Protein AF-A0A959TW33-F1 (afdb_monomer)

Nearest PDB structures (foldseek):
  2vl4-assembly1_A  TM=9.318E-01  e=2.220E-15  Bacteroides thetaiotaomicron VPI-5482
  6byg-assembly1_B  TM=9.261E-01  e=1.799E-14  Xanthomonas citri pv. citri str. 306
  6bye-assembly1_B  TM=9.257E-01  e=2.035E-14  Xanthomonas citri pv. citri str. 306
  6byg-assembly1_A  TM=9.270E-01  e=2.164E-14  Xanthomonas citri pv. citri str. 306
  5n6u-assembly2_D  TM=8.920E-01  e=4.996E-13  Dictyoglomus thermophilum H-6-12

Radius of gyration: 19.13 Å; Cα contacts (8 Å, |Δi|>4): 316; chains: 1; bounding box: 51×33×52 Å

Solvent-accessible surface area (backbone atoms only — not comparable to full-atom values): 10773 Å² total; per-residue (Å²): 108,70,71,58,54,48,51,46,41,49,45,43,68,44,49,50,50,50,53,42,62,74,75,42,92,68,90,80,75,71,60,86,52,67,28,40,76,90,46,76,71,32,34,73,42,55,32,22,49,50,43,49,42,61,80,62,66,40,59,71,78,49,49,61,72,74,65,30,31,21,30,64,26,33,50,50,52,26,46,54,58,68,72,63,48,57,75,80,43,60,76,93,48,72,45,67,85,26,68,66,54,54,70,42,43,74,57,94,71,56,62,57,63,46,54,48,49,29,34,76,75,66,74,47,80,67,88,42,38,69,50,41,30,54,43,23,26,51,48,28,18,50,46,47,28,52,32,45,45,34,36,60,71,36,57,88,59,18,79,45,76,37,71,37,35,59,61,45,95,53,88,47,48,39,36,42,23,20,40,52,89,66,51,73,40,64,28,42,58,32,44,60,58,52,74,109

Secondary structure (DSSP, 8-state):
-HHHHHHHIIIIIIIHHHHHHHH------S-S-SB-TTSTTGGGSSEEE--TTTTS---GGGGGTS--SEEEE----BPPPHHHHHHHS-GGG-STT-HHHHHH--STTTTHHHHHHHHHHH-----SHHHHHHHHHHHHHHHHHHHHHHHHHTTTT---B--S-S--SSSS-BS-SB-TTSPBPHHHHHHHHHT-

pLDDT: mean 95.37, std 5.12, range [70.44, 98.81]

Sequence (196 aa):
EERMEQAYADCFLRDLPGIVAAGSDVPYVHTSPLSNWGNADGLCHGSMHDWAVWHGDAPIATFGQAVGRFVSEYGFQSYPDSALLARYLNAEELYLGSPTLKARQRSYKGDAPIGRAIRDLLGMEPRSLGEFIRASQQVQAQAYAQAILAHLGADPRCMGTLVWQLNDCWPGPSWSMVDYEGHWKPAMRAVREAYR

Structure (mmCIF, N/CA/C/O backbone):
data_AF-A0A959TW33-F1
#
_entry.id   AF-A0A959TW33-F1
#
loop_
_atom_site.group_PDB
_atom_site.id
_atom_site.type_symbol
_atom_site.label_atom_id
_atom_site.label_alt_id
_atom_site.label_comp_id
_atom_site.label_asym_id
_atom_site.label_entity_id
_atom_site.label_seq_id
_atom_site.pdbx_PDB_ins_code
_atom_site.Cartn_x
_atom_site.Cartn_y
_atom_site.Cartn_z
_atom_site.occupancy
_atom_site.B_iso_or_equiv
_atom_site.auth_seq_id
_atom_site.auth_comp_id
_atom_site.auth_asym_id
_atom_site.auth_atom_id
_atom_site.pdbx_PDB_model_num
ATOM 1 N N . GLU A 1 1 ? 29.996 11.643 -0.561 1.00 70.44 1 GLU A N 1
ATOM 2 C CA . GLU A 1 1 ? 28.990 11.482 -1.627 1.00 70.44 1 GLU A CA 1
ATOM 3 C C . GLU A 1 1 ? 29.510 10.537 -2.702 1.00 70.44 1 GLU A C 1
ATOM 5 O O . GLU A 1 1 ? 29.009 9.424 -2.769 1.00 70.44 1 GLU A O 1
ATOM 10 N N . GLU A 1 2 ? 30.638 10.862 -3.344 1.00 85.62 2 GLU A N 1
ATOM 11 C CA . GLU A 1 2 ? 31.314 10.022 -4.359 1.00 85.62 2 GLU A CA 1
ATOM 12 C C . GLU A 1 2 ? 31.498 8.544 -3.966 1.00 85.62 2 GLU A C 1
ATOM 14 O O . GLU A 1 2 ? 31.230 7.644 -4.755 1.00 85.62 2 GLU A O 1
ATOM 19 N N . ARG A 1 3 ? 31.888 8.248 -2.716 1.00 94.31 3 ARG A N 1
ATOM 20 C CA . ARG A 1 3 ? 32.021 6.854 -2.246 1.00 94.31 3 ARG A CA 1
ATOM 21 C C . ARG A 1 3 ? 30.691 6.080 -2.256 1.00 94.31 3 ARG A C 1
ATOM 23 O O . ARG A 1 3 ? 30.707 4.875 -2.484 1.00 94.31 3 ARG A O 1
ATOM 30 N N . MET A 1 4 ? 29.562 6.731 -1.961 1.00 94.31 4 MET A N 1
ATOM 31 C CA . MET A 1 4 ? 28.246 6.072 -1.963 1.00 94.31 4 MET A CA 1
ATOM 32 C C . MET A 1 4 ? 27.755 5.842 -3.389 1.00 94.31 4 MET A C 1
ATOM 34 O O . MET A 1 4 ? 27.245 4.768 -3.683 1.00 94.31 4 MET A O 1
ATOM 38 N N . GLU A 1 5 ? 27.952 6.822 -4.270 1.00 95.31 5 GLU A N 1
ATOM 39 C CA . GLU A 1 5 ? 27.621 6.705 -5.693 1.00 95.31 5 GLU A CA 1
ATOM 40 C C . GLU A 1 5 ? 28.442 5.601 -6.360 1.00 95.31 5 GLU A C 1
ATOM 42 O O . GLU A 1 5 ? 27.887 4.759 -7.061 1.00 95.31 5 GLU A O 1
ATOM 47 N N . GLN A 1 6 ? 29.744 5.531 -6.061 1.00 97.31 6 GLN A N 1
ATOM 48 C CA . GLN A 1 6 ? 30.598 4.459 -6.560 1.00 97.31 6 GLN A CA 1
ATOM 49 C C . GLN A 1 6 ? 30.152 3.093 -6.031 1.00 97.31 6 GLN A C 1
ATOM 51 O O . GLN A 1 6 ? 30.046 2.149 -6.805 1.00 97.31 6 GLN A O 1
ATOM 56 N N . ALA A 1 7 ? 29.828 2.982 -4.738 1.00 97.31 7 ALA A N 1
ATOM 57 C CA . ALA A 1 7 ? 29.323 1.731 -4.172 1.00 97.31 7 ALA A CA 1
ATOM 58 C C . ALA A 1 7 ? 27.981 1.308 -4.799 1.00 97.31 7 ALA A C 1
ATOM 60 O O . ALA A 1 7 ? 27.749 0.119 -5.021 1.00 97.31 7 ALA A O 1
ATOM 61 N N . TYR A 1 8 ? 27.109 2.271 -5.112 1.00 97.50 8 TYR A N 1
ATOM 62 C CA . TYR A 1 8 ? 25.868 2.015 -5.835 1.00 97.50 8 TYR A CA 1
ATOM 63 C C . TYR A 1 8 ? 26.149 1.497 -7.249 1.00 97.50 8 TYR A C 1
ATOM 65 O O . TYR A 1 8 ? 25.578 0.486 -7.655 1.00 97.50 8 TYR A O 1
ATOM 73 N N . ALA A 1 9 ? 27.050 2.152 -7.983 1.00 97.44 9 ALA A N 1
ATOM 74 C CA . ALA A 1 9 ? 27.425 1.748 -9.332 1.00 97.44 9 ALA A CA 1
ATOM 75 C C . ALA A 1 9 ? 28.068 0.353 -9.353 1.00 97.44 9 ALA A C 1
ATOM 77 O O . ALA A 1 9 ? 27.663 -0.499 -10.142 1.00 97.44 9 ALA A O 1
ATOM 78 N N . ASP A 1 10 ? 29.011 0.098 -8.445 1.00 98.00 10 ASP A N 1
ATOM 79 C CA . ASP A 1 10 ? 29.674 -1.196 -8.300 1.00 98.00 10 ASP A CA 1
ATOM 80 C C . ASP A 1 10 ? 28.650 -2.312 -8.063 1.00 98.00 10 ASP A C 1
ATOM 82 O O . ASP A 1 10 ? 28.638 -3.304 -8.786 1.00 98.00 10 ASP A O 1
ATOM 86 N N . CYS A 1 11 ? 27.731 -2.125 -7.113 1.00 97.88 11 CYS A N 1
ATOM 87 C CA . CYS A 1 11 ? 26.754 -3.149 -6.756 1.00 97.88 11 CYS A CA 1
ATOM 88 C C . CYS A 1 11 ? 25.639 -3.294 -7.805 1.00 97.88 11 CYS A C 1
ATOM 90 O O . CYS A 1 11 ? 25.453 -4.361 -8.390 1.00 97.88 11 CYS A O 1
ATOM 92 N N . PHE A 1 12 ? 24.884 -2.221 -8.053 1.00 98.12 12 PHE A N 1
ATOM 93 C CA . PHE A 1 12 ? 23.615 -2.285 -8.779 1.00 98.12 12 PHE A CA 1
ATOM 94 C C . PHE A 1 12 ? 23.758 -2.085 -10.288 1.00 98.12 12 PHE A C 1
ATOM 96 O O . PHE A 1 12 ? 22.860 -2.500 -11.019 1.00 98.12 12 PHE A O 1
ATOM 103 N N . LEU A 1 13 ? 24.849 -1.476 -10.768 1.00 97.31 13 LEU A N 1
ATOM 104 C CA . LEU A 1 13 ? 25.074 -1.234 -12.201 1.00 97.31 13 LEU A CA 1
ATOM 105 C C . LEU A 1 13 ? 26.134 -2.157 -12.818 1.00 97.31 13 LEU A C 1
ATOM 107 O O . LEU A 1 13 ? 26.129 -2.322 -14.036 1.00 97.31 13 LEU A O 1
ATOM 111 N N . ARG A 1 14 ? 27.008 -2.779 -12.012 1.00 97.75 14 ARG A N 1
ATOM 112 C CA . ARG A 1 14 ? 28.060 -3.690 -12.494 1.00 97.75 14 ARG A CA 1
ATOM 113 C C . ARG A 1 14 ? 27.894 -5.123 -11.991 1.00 97.75 14 ARG A C 1
ATOM 115 O O . ARG A 1 14 ? 27.709 -6.026 -12.804 1.00 97.75 14 ARG A O 1
ATOM 122 N N . ASP A 1 15 ? 27.968 -5.342 -10.681 1.00 98.12 15 ASP A N 1
ATOM 123 C CA . ASP A 1 15 ? 28.136 -6.688 -10.124 1.00 98.12 15 ASP A CA 1
ATOM 124 C C . ASP A 1 15 ? 26.845 -7.517 -10.228 1.00 98.12 15 ASP A C 1
ATOM 126 O O . ASP A 1 15 ? 26.857 -8.610 -10.796 1.00 98.12 15 ASP A O 1
ATOM 130 N N . LEU A 1 16 ? 25.708 -6.986 -9.762 1.00 98.00 16 LEU A N 1
ATOM 131 C CA . LEU A 1 16 ? 24.407 -7.662 -9.860 1.00 98.00 16 LEU A CA 1
ATOM 132 C C . LEU A 1 16 ? 23.963 -7.963 -11.306 1.00 98.00 16 LEU A C 1
ATOM 134 O O . LEU A 1 16 ? 23.617 -9.120 -11.563 1.00 98.00 16 LEU A O 1
ATOM 138 N N . PRO A 1 17 ? 23.990 -7.018 -12.272 1.00 97.94 17 PRO A N 1
ATOM 139 C CA . PRO A 1 17 ? 23.640 -7.348 -13.654 1.00 97.94 17 PRO A CA 1
ATOM 140 C C . PRO A 1 17 ? 24.598 -8.372 -14.273 1.00 97.94 17 PRO A C 1
ATOM 142 O O . PRO A 1 17 ? 24.148 -9.229 -15.032 1.00 97.94 17 PRO A O 1
ATOM 145 N N . GLY A 1 18 ? 25.891 -8.338 -13.922 1.00 97.69 18 GLY A N 1
ATOM 146 C CA . GLY A 1 18 ? 26.865 -9.340 -14.363 1.00 97.69 18 GLY A CA 1
ATOM 147 C C . GLY A 1 18 ? 26.535 -10.748 -13.859 1.00 97.69 18 GLY A C 1
ATOM 148 O O . GLY A 1 18 ? 26.598 -11.706 -14.627 1.00 97.69 18 GLY A O 1
ATOM 149 N N . ILE A 1 19 ? 26.118 -10.873 -12.594 1.00 97.50 19 ILE A N 1
ATOM 150 C CA . ILE A 1 19 ? 25.676 -12.147 -12.006 1.00 97.50 19 ILE A CA 1
ATOM 151 C C . ILE A 1 19 ? 24.414 -12.668 -12.708 1.00 97.50 19 ILE A C 1
ATOM 153 O O . ILE A 1 19 ? 24.358 -13.846 -13.061 1.00 97.50 19 ILE A O 1
ATOM 157 N N . VAL A 1 20 ? 23.413 -11.809 -12.934 1.00 97.94 20 VAL A N 1
ATOM 158 C CA . VAL A 1 20 ? 22.157 -12.205 -13.597 1.00 97.94 20 VAL A CA 1
ATOM 159 C C . VAL A 1 20 ? 22.416 -12.667 -15.029 1.00 97.94 20 VAL A C 1
ATOM 161 O O . VAL A 1 20 ? 21.950 -13.744 -15.396 1.00 97.94 20 VAL A O 1
ATOM 164 N N . ALA A 1 21 ? 23.203 -11.911 -15.801 1.00 96.88 21 ALA A N 1
ATOM 165 C CA . ALA A 1 21 ? 23.528 -12.232 -17.192 1.00 96.88 21 ALA A CA 1
ATOM 166 C C . ALA A 1 21 ? 24.368 -13.513 -17.337 1.00 96.88 21 ALA A C 1
ATOM 168 O O . ALA A 1 21 ? 24.286 -14.195 -18.354 1.00 96.88 21 ALA A O 1
ATOM 169 N N . ALA A 1 22 ? 25.170 -13.865 -16.326 1.00 97.62 22 ALA A N 1
ATOM 170 C CA . ALA A 1 22 ? 25.930 -15.113 -16.322 1.00 97.62 22 ALA A CA 1
ATOM 171 C C . ALA A 1 22 ? 25.060 -16.352 -16.030 1.00 97.62 22 ALA A C 1
ATOM 173 O O . ALA A 1 22 ? 25.452 -17.465 -16.383 1.00 97.62 22 ALA A O 1
ATOM 174 N N . GLY A 1 23 ? 23.914 -16.178 -15.359 1.00 96.75 23 GLY A N 1
ATOM 175 C CA . GLY A 1 23 ? 23.058 -17.274 -14.894 1.00 96.75 23 GLY A CA 1
ATOM 176 C C . GLY A 1 23 ? 21.683 -17.371 -15.559 1.00 96.75 23 GLY A C 1
ATOM 177 O O . GLY A 1 23 ? 20.993 -18.369 -15.351 1.00 96.75 23 GLY A O 1
ATOM 178 N N . SER A 1 24 ? 21.248 -16.357 -16.314 1.00 96.56 24 SER A N 1
ATOM 179 C CA . SER A 1 24 ? 19.915 -16.307 -16.924 1.00 96.56 24 SER A CA 1
ATOM 180 C C . SER A 1 24 ? 19.799 -15.249 -18.027 1.00 96.56 24 SER A C 1
ATOM 182 O O . SER A 1 24 ? 20.528 -14.262 -18.021 1.00 96.56 24 SER A O 1
ATOM 184 N N . ASP A 1 25 ? 18.788 -15.395 -18.885 1.00 95.69 25 ASP A N 1
ATOM 185 C CA . ASP A 1 25 ? 18.394 -14.383 -19.880 1.00 95.69 25 ASP A CA 1
ATOM 186 C C . ASP A 1 25 ? 17.289 -13.433 -19.364 1.00 95.69 25 ASP A C 1
ATOM 188 O O . ASP A 1 25 ? 16.625 -12.740 -20.138 1.00 95.69 25 ASP A O 1
ATOM 192 N N . VAL A 1 26 ? 17.028 -13.424 -18.051 1.00 96.62 26 VAL A N 1
ATOM 193 C CA . VAL A 1 26 ? 15.974 -12.590 -17.457 1.00 96.62 26 VAL A CA 1
ATOM 194 C C . VAL A 1 26 ? 16.424 -11.121 -17.437 1.00 96.62 26 VAL A C 1
ATOM 196 O O . VAL A 1 26 ? 17.545 -10.838 -17.010 1.00 96.62 26 VAL A O 1
ATOM 199 N N . PRO A 1 27 ? 15.569 -10.160 -17.845 1.00 95.94 27 PRO A N 1
ATOM 200 C CA . PRO A 1 27 ? 15.907 -8.741 -17.779 1.00 95.94 27 PRO A CA 1
ATOM 201 C C . PRO A 1 27 ? 16.227 -8.274 -16.355 1.00 95.94 27 PRO A C 1
ATOM 203 O O . PRO A 1 27 ? 15.537 -8.631 -15.400 1.00 95.94 27 PRO A O 1
ATOM 206 N N . TYR A 1 28 ? 17.229 -7.404 -16.228 1.00 96.69 28 TYR A N 1
ATOM 207 C CA . TYR A 1 28 ? 17.618 -6.777 -14.967 1.00 96.69 28 TYR A CA 1
ATOM 208 C C . TYR A 1 28 ? 17.348 -5.270 -14.993 1.00 96.69 28 TYR A C 1
ATOM 210 O O . TYR A 1 28 ? 17.619 -4.591 -15.983 1.00 96.69 28 TYR A O 1
ATOM 218 N N . VAL A 1 29 ? 16.863 -4.741 -13.870 1.00 96.19 29 VAL A N 1
ATOM 219 C CA . VAL A 1 29 ? 16.721 -3.306 -13.619 1.00 96.19 29 VAL A CA 1
ATOM 220 C C . VAL A 1 29 ? 17.370 -2.993 -12.274 1.00 96.19 29 VAL A C 1
ATOM 222 O O . VAL A 1 29 ? 17.119 -3.677 -11.287 1.00 96.19 29 VAL A O 1
ATOM 225 N N . HIS A 1 30 ? 18.196 -1.949 -12.230 1.00 95.38 30 HIS A N 1
ATOM 226 C CA . HIS A 1 30 ? 19.042 -1.645 -11.072 1.00 95.38 30 HIS A CA 1
ATOM 227 C C . HIS A 1 30 ? 18.298 -1.067 -9.859 1.00 95.38 30 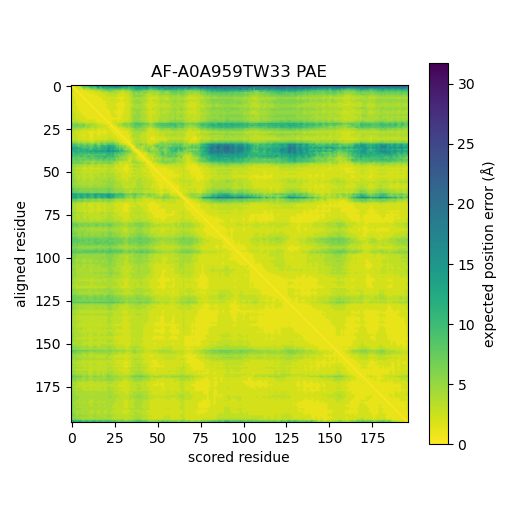HIS A C 1
ATOM 229 O O . HIS A 1 30 ? 18.859 -1.004 -8.768 1.00 95.38 30 HIS A O 1
ATOM 235 N N . THR A 1 31 ? 17.055 -0.612 -10.037 1.00 95.62 31 THR A N 1
ATOM 236 C CA . THR A 1 31 ? 16.228 -0.059 -8.960 1.00 95.62 31 THR A CA 1
ATOM 237 C C . THR A 1 31 ? 14.749 -0.020 -9.336 1.00 95.62 31 THR A C 1
ATOM 239 O O . THR A 1 31 ? 14.393 0.077 -10.509 1.00 95.62 31 THR A O 1
ATOM 242 N N . SER A 1 32 ? 13.880 -0.026 -8.326 1.00 95.25 32 SER A N 1
ATOM 243 C CA . SER A 1 32 ? 12.500 0.432 -8.455 1.00 95.25 32 SER A CA 1
ATOM 244 C C . SER A 1 32 ? 12.262 1.528 -7.411 1.00 95.25 32 SER A C 1
ATOM 246 O O . SER A 1 32 ? 12.557 1.298 -6.240 1.00 95.25 32 SER A O 1
ATOM 248 N N . PRO A 1 33 ? 11.729 2.690 -7.806 1.00 93.62 33 PRO A N 1
ATOM 249 C CA . PRO A 1 33 ? 11.245 3.012 -9.141 1.00 93.62 33 PRO A CA 1
ATOM 250 C C . PRO A 1 33 ? 12.368 3.569 -10.037 1.00 93.62 33 PRO A C 1
ATOM 252 O O . PRO A 1 33 ? 13.365 4.097 -9.547 1.00 93.62 33 PRO A O 1
ATOM 255 N N . LEU A 1 34 ? 12.198 3.476 -11.360 1.00 89.50 34 LEU A N 1
ATOM 256 C CA . LEU A 1 34 ? 13.044 4.190 -12.339 1.00 89.50 34 LEU A CA 1
ATOM 257 C C . LEU A 1 34 ? 12.548 5.619 -12.610 1.00 89.50 34 LEU A C 1
ATOM 259 O O . LEU A 1 34 ? 13.123 6.345 -13.421 1.00 89.50 34 LEU A O 1
ATOM 263 N N . SER A 1 35 ? 11.439 5.994 -11.981 1.00 84.25 35 SER A N 1
ATOM 264 C CA . SER A 1 35 ? 10.775 7.266 -12.174 1.00 84.25 35 SER A CA 1
ATOM 265 C C . SER A 1 35 ? 9.989 7.712 -10.941 1.00 84.25 35 SER A C 1
ATOM 267 O O . SER A 1 35 ? 9.861 6.974 -9.968 1.00 84.25 35 SER A O 1
ATOM 269 N N . ASN A 1 36 ? 9.457 8.932 -10.956 1.00 75.50 36 ASN A N 1
ATOM 270 C CA . ASN A 1 36 ? 8.745 9.514 -9.826 1.00 75.50 36 ASN A CA 1
ATOM 271 C C . ASN A 1 36 ? 7.495 10.297 -10.267 1.00 75.50 36 ASN A C 1
ATOM 273 O O . ASN A 1 36 ? 7.426 10.796 -11.387 1.00 75.50 36 ASN A O 1
ATOM 277 N N . TRP A 1 37 ? 6.532 10.445 -9.355 1.00 73.50 37 TRP A N 1
ATOM 278 C CA . TRP A 1 37 ? 5.261 11.158 -9.555 1.00 73.50 37 TRP A CA 1
ATOM 279 C C . TRP A 1 37 ? 5.376 12.684 -9.395 1.00 73.50 37 TRP A C 1
ATOM 281 O O . TRP A 1 37 ? 4.420 13.413 -9.644 1.00 73.50 37 TRP A O 1
ATOM 291 N N . GLY A 1 38 ? 6.540 13.190 -8.973 1.00 73.06 38 GLY A N 1
ATOM 292 C CA . GLY A 1 38 ? 6.749 14.609 -8.665 1.00 73.06 38 GLY A CA 1
ATOM 293 C C . GLY A 1 38 ? 6.882 15.547 -9.874 1.00 73.06 38 GLY A C 1
ATOM 294 O O . GLY A 1 38 ? 6.911 16.761 -9.681 1.00 73.06 38 GLY A O 1
ATOM 295 N N . ASN A 1 39 ? 6.991 15.032 -11.106 1.00 77.19 39 ASN A N 1
ATOM 296 C CA . ASN A 1 39 ? 7.030 15.845 -12.327 1.00 77.19 39 ASN A CA 1
ATOM 297 C C . ASN A 1 39 ? 6.458 15.096 -13.549 1.00 77.19 39 ASN A C 1
ATOM 299 O O . ASN A 1 39 ? 6.339 13.873 -13.546 1.00 77.19 39 ASN A O 1
ATOM 303 N N . ALA A 1 40 ? 6.092 15.848 -14.594 1.00 79.81 40 ALA A N 1
ATOM 304 C CA . ALA A 1 40 ? 5.428 15.311 -15.785 1.00 79.81 40 ALA A CA 1
ATOM 305 C C . ALA A 1 40 ? 6.322 14.375 -16.619 1.00 79.81 40 ALA A C 1
ATOM 307 O O . ALA A 1 40 ? 5.824 13.390 -17.167 1.00 79.81 40 ALA A O 1
ATOM 308 N N . ASP A 1 41 ? 7.627 14.653 -16.687 1.00 82.12 41 ASP A N 1
ATOM 309 C CA . ASP A 1 41 ? 8.585 13.828 -17.433 1.00 82.12 41 ASP A CA 1
ATOM 310 C C . ASP A 1 41 ? 8.707 12.431 -16.818 1.00 82.12 41 ASP A C 1
ATOM 312 O O . ASP A 1 41 ? 8.703 11.430 -17.538 1.00 82.12 41 ASP A O 1
ATOM 316 N N . GLY A 1 42 ? 8.688 12.349 -15.486 1.00 79.88 42 GLY A N 1
ATOM 317 C CA . GLY A 1 42 ? 8.713 11.090 -14.755 1.00 79.88 42 GLY A CA 1
ATOM 318 C C . GLY A 1 42 ? 7.521 10.186 -15.089 1.00 79.88 42 GLY A C 1
ATOM 319 O O . GLY A 1 42 ? 7.650 8.966 -15.208 1.00 79.88 42 GLY A O 1
ATOM 320 N N . LEU A 1 43 ? 6.353 10.749 -15.388 1.00 82.50 43 LEU A N 1
ATOM 321 C CA . LEU A 1 43 ? 5.193 9.938 -15.770 1.00 82.50 43 LEU A CA 1
ATOM 322 C C . LEU A 1 43 ? 5.370 9.223 -17.125 1.00 82.50 43 LEU A C 1
ATOM 324 O O . LEU A 1 43 ? 4.555 8.366 -17.479 1.00 82.50 43 LEU A O 1
ATOM 328 N N . CYS A 1 44 ? 6.398 9.571 -17.904 1.00 86.25 44 CYS A N 1
ATOM 329 C CA . CYS A 1 44 ? 6.572 9.111 -19.278 1.00 86.25 44 CYS A CA 1
ATOM 330 C C . CYS A 1 44 ? 7.549 7.933 -19.446 1.00 86.25 44 CYS A C 1
ATOM 332 O O . CYS A 1 44 ? 7.559 7.340 -20.529 1.00 86.25 44 CYS A O 1
ATOM 334 N N . HIS A 1 45 ? 8.309 7.539 -18.415 1.00 88.25 45 HIS A N 1
ATOM 335 C CA . HIS A 1 45 ? 9.301 6.457 -18.499 1.00 88.25 45 HIS A CA 1
ATOM 336 C C . HIS A 1 45 ? 9.345 5.558 -17.251 1.00 88.25 45 HIS A C 1
ATOM 338 O O . HIS A 1 45 ? 9.056 5.997 -16.145 1.00 88.25 45 HIS A O 1
ATOM 344 N N . GLY A 1 46 ? 9.770 4.302 -17.432 1.00 91.56 46 GLY A N 1
ATOM 345 C CA . GLY A 1 46 ? 10.102 3.381 -16.338 1.00 91.56 46 GLY A CA 1
ATOM 346 C C . GLY A 1 46 ? 8.942 2.977 -15.416 1.00 91.56 46 GLY A C 1
ATOM 347 O O . GLY A 1 46 ? 7.766 3.191 -15.717 1.00 91.56 46 GLY A O 1
ATOM 348 N N . SER A 1 47 ? 9.301 2.349 -14.293 1.00 94.12 47 SER A N 1
ATOM 349 C CA . SER A 1 47 ? 8.381 2.046 -13.195 1.00 94.12 47 SER A CA 1
ATOM 350 C C . SER A 1 47 ? 8.245 3.234 -12.241 1.00 94.12 47 SER A C 1
ATOM 352 O O . SER A 1 47 ? 9.187 4.010 -12.074 1.00 94.12 47 SER A O 1
ATOM 354 N N . MET A 1 48 ? 7.084 3.359 -11.601 1.00 93.31 48 MET A N 1
ATOM 355 C CA . MET A 1 48 ? 6.747 4.451 -10.689 1.00 93.31 48 MET A CA 1
ATOM 356 C C . MET A 1 48 ? 6.178 3.922 -9.372 1.00 93.31 48 MET A C 1
ATOM 358 O O . MET A 1 48 ? 5.365 2.998 -9.364 1.00 93.31 48 MET A O 1
ATOM 362 N N . HIS A 1 49 ? 6.554 4.569 -8.271 1.00 94.31 49 HIS A N 1
ATOM 363 C CA . HIS A 1 49 ? 5.900 4.420 -6.972 1.00 94.31 49 HIS A CA 1
ATOM 364 C C . HIS A 1 49 ? 4.959 5.608 -6.734 1.00 94.31 49 HIS A C 1
ATOM 366 O O . HIS A 1 49 ? 5.422 6.669 -6.323 1.00 94.31 49 HIS A O 1
ATOM 372 N N . ASP A 1 50 ? 3.663 5.467 -7.022 1.00 93.56 50 ASP A N 1
ATOM 373 C CA . ASP A 1 50 ? 2.677 6.535 -6.810 1.00 93.56 50 ASP A CA 1
ATOM 374 C C . ASP A 1 50 ? 2.250 6.610 -5.344 1.00 93.56 50 ASP A C 1
ATOM 376 O O . ASP A 1 50 ? 1.321 5.948 -4.871 1.00 93.56 50 ASP A O 1
ATOM 380 N N . TRP A 1 51 ? 2.948 7.475 -4.620 1.00 94.56 51 TRP A N 1
ATOM 381 C CA . TRP A 1 51 ? 2.683 7.753 -3.221 1.00 94.56 51 TRP A CA 1
ATOM 382 C C . TRP A 1 51 ? 2.036 9.123 -2.988 1.00 94.56 51 TRP A C 1
ATOM 384 O O . TRP A 1 51 ? 1.988 9.591 -1.842 1.00 94.56 51 TRP A O 1
ATOM 394 N N . ALA A 1 52 ? 1.493 9.752 -4.037 1.00 93.00 52 ALA A N 1
ATOM 395 C CA . ALA A 1 52 ? 0.820 11.043 -3.928 1.00 93.00 52 ALA A CA 1
ATOM 396 C C . ALA A 1 52 ? -0.337 10.991 -2.917 1.00 93.00 52 ALA A C 1
ATOM 398 O O . ALA A 1 52 ? -0.482 11.896 -2.100 1.00 93.00 52 ALA A O 1
ATOM 399 N N . VAL A 1 53 ? -1.114 9.903 -2.904 1.00 95.25 53 VAL A N 1
ATOM 400 C CA . VAL A 1 53 ? -2.282 9.757 -2.019 1.00 95.25 53 VAL A CA 1
ATOM 401 C C . VAL A 1 53 ? -1.888 9.612 -0.547 1.00 95.25 53 VAL A C 1
ATOM 403 O O . VAL A 1 53 ? -2.360 10.361 0.306 1.00 95.25 53 VAL A O 1
ATOM 406 N N . TRP A 1 54 ? -1.010 8.663 -0.211 1.00 96.62 54 TRP A N 1
ATOM 407 C CA . TRP A 1 54 ? -0.670 8.409 1.194 1.00 96.62 54 TRP A CA 1
ATOM 408 C C . TRP A 1 54 ? 0.402 9.364 1.739 1.00 96.62 54 TRP A C 1
ATOM 410 O O . TRP A 1 54 ? 0.214 9.974 2.795 1.00 96.62 54 TRP A O 1
ATOM 420 N N . HIS A 1 55 ? 1.539 9.501 1.047 1.00 94.44 55 HIS A N 1
ATOM 421 C CA . HIS A 1 55 ? 2.649 10.334 1.518 1.00 94.44 55 HIS A CA 1
ATOM 422 C C . HIS A 1 55 ? 2.434 11.812 1.173 1.00 94.44 55 HIS A C 1
ATOM 424 O O . HIS A 1 55 ? 2.695 12.664 2.029 1.00 94.44 55 HIS A O 1
ATOM 430 N N . GLY A 1 56 ? 1.908 12.094 -0.024 1.00 93.06 56 GLY A N 1
ATOM 431 C CA . GLY A 1 56 ? 1.625 13.444 -0.529 1.00 93.06 56 GLY A CA 1
ATOM 432 C C . GLY A 1 56 ? 0.287 14.055 -0.092 1.00 93.06 56 GLY A C 1
ATOM 433 O O . GLY A 1 56 ? -0.000 15.182 -0.481 1.00 93.06 56 GLY A O 1
ATOM 434 N N . ASP A 1 57 ? -0.517 13.346 0.712 1.00 93.69 57 ASP A N 1
ATOM 435 C CA . ASP A 1 57 ? -1.849 13.774 1.177 1.00 93.69 57 ASP A CA 1
ATOM 436 C C . ASP A 1 57 ? -2.859 14.097 0.058 1.00 93.69 57 ASP A C 1
ATOM 438 O O . ASP A 1 57 ? -3.868 14.763 0.307 1.00 93.69 57 ASP A O 1
ATOM 442 N N . ALA A 1 58 ? -2.621 13.625 -1.168 1.00 93.81 58 ALA A N 1
ATOM 443 C CA . ALA A 1 58 ? -3.563 13.808 -2.259 1.00 93.81 58 ALA A CA 1
ATOM 444 C C . ALA A 1 58 ? -4.868 13.029 -1.993 1.00 93.81 58 ALA A C 1
ATOM 446 O O . ALA A 1 58 ? -4.847 11.957 -1.376 1.00 93.81 58 ALA A O 1
ATOM 447 N N . PRO A 1 59 ? -6.022 13.519 -2.477 1.00 94.62 59 PRO A N 1
ATOM 448 C CA . PRO A 1 59 ? -7.265 12.760 -2.420 1.00 94.62 59 PRO A CA 1
ATOM 449 C C . PRO A 1 59 ? -7.132 11.401 -3.118 1.00 94.62 59 PRO A C 1
ATOM 451 O O . PRO A 1 59 ? -6.471 11.296 -4.147 1.00 94.62 59 PRO A O 1
ATOM 454 N N . ILE A 1 60 ? -7.841 10.374 -2.634 1.00 95.19 60 ILE A N 1
ATOM 455 C CA . ILE A 1 60 ? -7.872 9.044 -3.282 1.00 95.19 60 ILE A CA 1
ATOM 456 C C . ILE A 1 60 ? -8.274 9.149 -4.764 1.00 95.19 60 ILE A C 1
ATOM 458 O O . I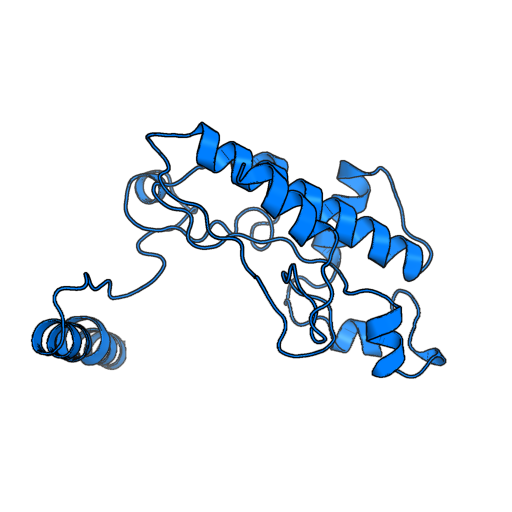LE A 1 60 ? -7.749 8.413 -5.594 1.00 95.19 60 ILE A O 1
ATOM 462 N N . ALA A 1 61 ? -9.137 10.111 -5.120 1.00 91.88 61 ALA A N 1
ATOM 463 C CA . ALA A 1 61 ? -9.506 10.475 -6.496 1.00 91.88 61 ALA A CA 1
ATOM 464 C C . ALA A 1 61 ? -8.299 10.657 -7.450 1.00 91.88 61 ALA A C 1
ATOM 466 O O . ALA A 1 61 ? -8.413 10.410 -8.650 1.00 91.88 61 ALA A O 1
ATOM 467 N N . THR A 1 62 ? -7.139 11.066 -6.927 1.00 91.75 62 THR A N 1
ATOM 468 C CA . THR A 1 62 ? -5.945 11.406 -7.710 1.00 91.75 62 THR A CA 1
ATOM 469 C C . THR A 1 62 ? -5.234 10.197 -8.319 1.00 91.75 62 THR A C 1
ATOM 471 O O . THR A 1 62 ? -4.536 10.384 -9.314 1.00 91.75 62 THR A O 1
ATOM 474 N N . PHE A 1 63 ? -5.485 8.962 -7.859 1.00 89.69 63 PHE A N 1
ATOM 475 C CA . PHE A 1 63 ? -4.931 7.761 -8.512 1.00 89.69 63 PHE A CA 1
ATOM 476 C C . PHE A 1 63 ? -5.253 7.681 -10.021 1.00 89.69 63 PHE A C 1
ATOM 478 O O . PHE A 1 63 ? -4.517 7.061 -10.779 1.00 89.69 63 PHE A O 1
ATOM 485 N N . GLY A 1 64 ? -6.328 8.334 -10.485 1.00 82.12 64 GLY A N 1
ATOM 486 C CA . GLY A 1 64 ? -6.686 8.388 -11.907 1.00 82.12 64 GLY A CA 1
ATOM 487 C C . GLY A 1 64 ? -6.111 9.551 -12.716 1.00 82.12 64 GLY A C 1
ATOM 488 O O . GLY A 1 64 ? -6.392 9.642 -13.906 1.00 82.12 64 GLY A O 1
ATOM 489 N N . GLN A 1 65 ? -5.348 10.461 -12.107 1.00 84.06 65 GLN A N 1
ATOM 490 C CA . GLN A 1 65 ? -4.957 11.724 -12.750 1.00 84.06 65 GLN A CA 1
ATOM 491 C C . GLN A 1 65 ? -3.523 11.713 -13.297 1.00 84.06 65 GLN A C 1
ATOM 493 O O . GLN A 1 65 ? -3.265 12.315 -14.336 1.00 84.06 65 GLN A O 1
ATOM 498 N N . ALA A 1 66 ? -2.596 11.020 -12.629 1.00 77.75 66 ALA A N 1
ATOM 499 C CA . ALA A 1 66 ? -1.166 11.023 -12.953 1.00 77.75 66 ALA A CA 1
ATOM 500 C C . ALA A 1 66 ? -0.633 9.602 -13.198 1.00 77.75 66 ALA A C 1
ATOM 502 O O . ALA A 1 66 ? 0.331 9.158 -12.581 1.00 77.75 66 ALA A O 1
ATOM 503 N N . VAL A 1 67 ? -1.273 8.867 -14.110 1.00 89.00 67 VAL A N 1
ATOM 504 C CA . VAL A 1 67 ? -0.916 7.468 -14.372 1.00 89.00 67 VAL A CA 1
ATOM 505 C C . VAL A 1 67 ? 0.426 7.373 -15.121 1.00 89.00 67 VAL A C 1
ATOM 507 O O . VAL A 1 67 ? 0.592 7.946 -16.206 1.00 89.00 67 VAL A O 1
ATOM 510 N N . GLY A 1 68 ? 1.386 6.647 -14.539 1.00 91.44 68 GLY A N 1
ATOM 511 C CA . GLY A 1 68 ? 2.698 6.354 -15.134 1.00 91.44 68 GLY A CA 1
ATOM 512 C C . GLY A 1 68 ? 2.675 5.193 -16.138 1.00 91.44 68 GLY A C 1
ATOM 513 O O . GLY A 1 68 ? 1.614 4.694 -16.505 1.00 91.44 68 GLY A O 1
ATOM 514 N N . ARG A 1 69 ? 3.854 4.746 -16.598 1.00 95.00 69 ARG A N 1
ATOM 515 C CA . ARG A 1 69 ? 3.965 3.645 -17.582 1.00 95.00 69 ARG A CA 1
ATOM 516 C C . ARG A 1 69 ? 3.776 2.258 -16.968 1.00 95.00 69 ARG A C 1
ATOM 518 O O . ARG A 1 69 ? 3.194 1.376 -17.593 1.00 95.00 69 ARG A O 1
ATOM 525 N N . PHE A 1 70 ? 4.274 2.080 -15.750 1.00 95.69 70 PHE A N 1
ATOM 526 C CA . PHE A 1 70 ? 4.072 0.897 -14.921 1.00 95.69 70 PHE A CA 1
ATOM 527 C C . PHE A 1 70 ? 4.093 1.348 -13.460 1.00 95.69 70 PHE A C 1
ATOM 529 O O . PHE A 1 70 ? 5.114 1.847 -12.987 1.00 95.69 70 PHE A O 1
ATOM 536 N N . VAL A 1 71 ? 2.988 1.200 -12.736 1.00 95.88 71 VAL A N 1
ATOM 537 C CA . VAL A 1 71 ? 2.906 1.625 -11.331 1.00 95.88 71 VAL A CA 1
ATOM 538 C C . VAL A 1 71 ? 3.290 0.444 -10.443 1.00 95.88 71 VAL A C 1
ATOM 540 O O . VAL A 1 71 ? 2.472 -0.437 -10.185 1.00 95.88 71 VAL A O 1
ATOM 543 N N . SER A 1 72 ? 4.555 0.383 -10.024 1.00 96.75 72 SER A N 1
ATOM 544 C CA . SER A 1 72 ? 5.099 -0.733 -9.243 1.00 96.75 72 SER A CA 1
ATOM 545 C C . SER A 1 72 ? 4.817 -0.637 -7.745 1.00 96.75 72 SER A C 1
ATOM 547 O O . SER A 1 72 ? 4.938 -1.653 -7.069 1.00 96.75 72 SER A O 1
ATOM 549 N N . GLU A 1 73 ? 4.416 0.530 -7.233 1.00 97.19 73 GLU A N 1
ATOM 550 C CA . GLU A 1 73 ? 3.894 0.681 -5.869 1.00 97.19 73 GLU A CA 1
ATOM 551 C C . GLU A 1 73 ? 2.863 1.803 -5.788 1.00 97.19 73 GLU A C 1
ATOM 553 O O . GLU A 1 73 ? 2.996 2.830 -6.448 1.00 97.19 73 GLU A O 1
ATOM 558 N N . TYR A 1 74 ? 1.851 1.596 -4.954 1.00 97.19 74 TYR A N 1
ATOM 559 C CA . TYR A 1 74 ? 0.899 2.588 -4.458 1.00 97.19 74 TYR A CA 1
ATOM 560 C C . TYR A 1 74 ? 0.106 1.938 -3.324 1.00 97.19 74 TYR A C 1
ATOM 562 O O . TYR A 1 74 ? -0.071 0.718 -3.309 1.00 97.19 74 TYR A O 1
ATOM 570 N N . GLY A 1 75 ? -0.389 2.716 -2.364 1.00 97.75 75 GLY A N 1
ATOM 571 C CA . GLY A 1 75 ? -0.982 2.126 -1.169 1.00 97.75 75 GLY A CA 1
ATOM 572 C C . GLY A 1 75 ? -1.902 3.056 -0.389 1.00 97.75 75 GLY A C 1
ATOM 573 O O . GLY A 1 75 ? -1.746 4.274 -0.406 1.00 97.75 75 GLY A O 1
ATOM 574 N N . PHE A 1 76 ? -2.813 2.462 0.382 1.00 98.69 76 PHE A N 1
ATOM 575 C CA . PHE A 1 76 ? -3.551 3.128 1.450 1.00 98.69 76 PHE A CA 1
ATOM 576 C C . PHE A 1 76 ? -3.637 2.190 2.661 1.00 98.69 76 PHE A C 1
ATOM 578 O O . PHE A 1 76 ? -3.868 0.996 2.484 1.00 98.69 76 PHE A O 1
ATOM 585 N N . GLN A 1 77 ? -3.411 2.677 3.884 1.00 98.62 77 GLN A N 1
ATOM 586 C CA . GLN A 1 77 ? -3.454 1.792 5.054 1.00 98.62 77 GLN A CA 1
ATOM 587 C C . GLN A 1 77 ? -4.876 1.516 5.544 1.00 98.62 77 GLN A C 1
ATOM 589 O O . GLN A 1 77 ? -5.768 2.358 5.448 1.00 98.62 77 GLN A O 1
ATOM 594 N N . SER A 1 78 ? -5.042 0.358 6.177 1.00 98.69 78 SER A N 1
ATOM 595 C CA . SER A 1 78 ? -6.184 0.037 7.030 1.00 98.69 78 SER A CA 1
ATOM 596 C C . SER A 1 78 ? -5.736 -0.714 8.280 1.00 98.69 78 SER A C 1
ATOM 598 O O . SER A 1 78 ? -4.623 -1.249 8.356 1.00 98.69 78 SER A O 1
ATOM 600 N N . TYR A 1 79 ? -6.625 -0.790 9.268 1.00 98.44 79 TYR A N 1
ATOM 601 C CA . TYR A 1 79 ? -6.409 -1.659 10.419 1.00 98.44 79 TYR A CA 1
ATOM 602 C C . TYR A 1 79 ? -6.748 -3.122 10.080 1.00 98.44 79 TYR A C 1
ATOM 604 O O . TYR A 1 79 ? -7.680 -3.384 9.310 1.00 98.44 79 TYR A O 1
ATOM 612 N N . PRO A 1 80 ? -6.035 -4.099 10.672 1.00 98.19 80 PRO A N 1
ATOM 613 C CA . PRO A 1 80 ? -6.479 -5.488 10.675 1.00 98.19 80 PRO A CA 1
ATOM 614 C C . PRO A 1 80 ? -7.739 -5.652 11.538 1.00 98.19 80 PRO A C 1
ATOM 616 O O . PRO A 1 80 ? -8.139 -4.733 12.258 1.00 98.19 80 PRO A O 1
ATOM 619 N N . ASP A 1 81 ? -8.373 -6.823 11.467 1.00 96.25 81 ASP A N 1
ATOM 620 C CA . ASP A 1 81 ? -9.563 -7.095 12.271 1.00 96.25 81 ASP A CA 1
ATOM 621 C C . ASP A 1 81 ? -9.258 -7.050 13.780 1.00 96.25 81 ASP A C 1
ATOM 623 O O . ASP A 1 81 ? -8.171 -7.414 14.242 1.00 96.25 81 ASP A O 1
ATOM 627 N N . SER A 1 82 ? -10.251 -6.636 14.566 1.00 94.44 82 SER 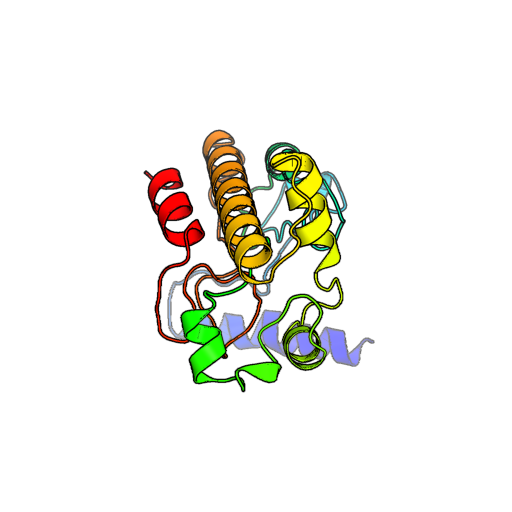A N 1
ATOM 628 C CA . SER A 1 82 ? -10.203 -6.682 16.027 1.00 94.44 82 SER A CA 1
ATOM 629 C C . SER A 1 82 ? -9.903 -8.075 16.586 1.00 94.44 82 SER A C 1
ATOM 631 O O . SER A 1 82 ? -9.236 -8.169 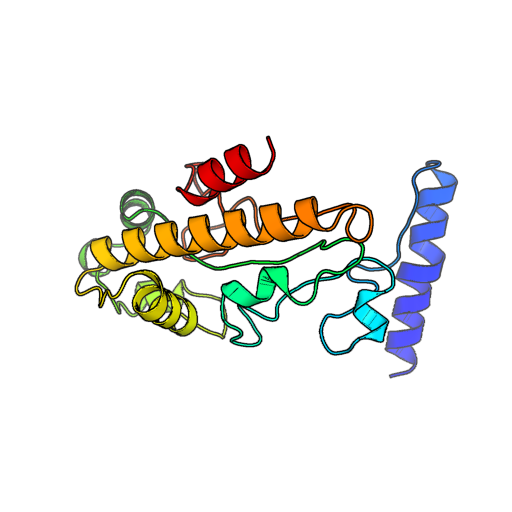17.612 1.00 94.44 82 SER A O 1
ATOM 633 N N . ALA A 1 83 ? -10.335 -9.146 15.914 1.00 95.94 83 ALA A N 1
ATOM 634 C CA . ALA A 1 83 ? -10.052 -10.520 16.306 1.00 95.94 83 ALA A CA 1
ATOM 635 C C . ALA A 1 83 ? -8.551 -10.834 16.241 1.00 95.94 83 ALA A C 1
ATOM 637 O O . ALA A 1 83 ? -8.026 -11.454 17.164 1.00 95.94 83 ALA A O 1
ATOM 638 N N . LEU A 1 84 ? -7.846 -10.350 15.208 1.00 97.50 84 LEU A N 1
ATOM 639 C CA . LEU A 1 84 ? -6.387 -10.453 15.146 1.00 97.50 84 LEU A CA 1
ATOM 640 C C . LEU A 1 84 ? -5.769 -9.663 16.299 1.00 97.50 84 LEU A C 1
ATOM 642 O O . LEU A 1 84 ? -4.957 -10.193 17.048 1.00 97.50 84 LEU A O 1
ATOM 646 N N . LEU A 1 85 ? -6.172 -8.403 16.476 1.00 97.25 85 LEU A N 1
ATOM 647 C CA . LEU A 1 85 ? -5.616 -7.546 17.526 1.00 97.25 85 LEU A CA 1
ATOM 648 C C . LEU A 1 85 ? -5.803 -8.154 18.924 1.00 97.25 85 LEU A C 1
ATOM 650 O O . LEU A 1 85 ? -4.855 -8.162 19.703 1.00 97.25 85 LEU A O 1
ATOM 654 N N . ALA A 1 86 ? -6.967 -8.737 19.212 1.00 97.00 86 ALA A N 1
ATOM 655 C CA . ALA A 1 86 ? -7.280 -9.372 20.491 1.00 97.00 86 ALA A CA 1
ATOM 656 C C . ALA A 1 86 ? -6.438 -10.617 20.806 1.00 97.00 86 ALA A C 1
ATOM 658 O O . ALA A 1 86 ? -6.342 -11.011 21.964 1.00 97.00 86 ALA A O 1
ATOM 659 N N . ARG A 1 87 ? -5.800 -11.232 19.804 1.00 97.44 87 ARG A N 1
ATOM 660 C CA . ARG A 1 87 ? -4.862 -12.346 20.021 1.00 97.44 87 ARG A CA 1
ATOM 661 C C . ARG A 1 87 ? -3.489 -11.881 20.503 1.00 97.44 87 ARG A C 1
ATOM 663 O O . ARG A 1 87 ? -2.763 -12.666 21.103 1.00 97.44 87 ARG A O 1
ATOM 670 N N . TYR A 1 88 ? -3.133 -10.621 20.245 1.00 96.62 88 TYR A N 1
ATOM 671 C CA . TYR A 1 88 ? -1.794 -10.078 20.501 1.00 96.62 88 TYR A CA 1
ATOM 672 C C . TYR A 1 88 ? -1.779 -8.866 21.435 1.00 96.62 88 TYR A C 1
ATOM 674 O O . TYR A 1 88 ? -0.703 -8.325 21.707 1.00 96.62 88 TYR A O 1
ATOM 682 N N . LEU A 1 89 ? -2.947 -8.411 21.884 1.00 95.81 89 LEU A N 1
ATOM 683 C CA . LEU A 1 89 ? -3.127 -7.263 22.761 1.00 95.81 89 LEU A CA 1
ATOM 684 C C . LEU A 1 89 ? -4.060 -7.614 23.913 1.00 95.81 89 LEU A C 1
ATOM 686 O O . LEU A 1 89 ? -4.998 -8.391 23.753 1.00 95.81 89 LEU A O 1
ATOM 690 N N . ASN A 1 90 ? -3.820 -6.974 25.054 1.00 96.00 90 ASN A N 1
ATOM 691 C CA . ASN A 1 90 ? -4.716 -7.049 26.199 1.00 96.00 90 ASN A CA 1
ATOM 692 C C . ASN A 1 90 ? -6.051 -6.370 25.869 1.00 96.00 90 ASN A C 1
ATOM 694 O O . ASN A 1 90 ? -6.083 -5.377 25.138 1.00 96.00 90 ASN A O 1
ATOM 698 N N . ALA A 1 91 ? -7.148 -6.882 26.426 1.00 95.38 91 ALA A N 1
ATOM 699 C CA . ALA A 1 91 ? -8.491 -6.382 26.139 1.00 95.38 91 ALA A CA 1
ATOM 700 C C . ALA A 1 91 ? -8.656 -4.895 26.502 1.00 95.38 91 ALA A C 1
ATOM 702 O O . ALA A 1 91 ? -9.336 -4.154 25.795 1.00 95.38 91 ALA A O 1
ATOM 703 N N . GLU A 1 92 ? -7.973 -4.442 27.553 1.00 96.31 92 GLU A N 1
ATOM 704 C CA . GLU A 1 92 ? -7.982 -3.059 28.034 1.00 96.31 92 GLU A CA 1
ATOM 705 C C . GLU A 1 92 ? -7.305 -2.089 27.057 1.00 96.31 92 GLU A C 1
ATOM 707 O O . GLU A 1 92 ? -7.543 -0.889 27.132 1.00 96.31 92 GLU A O 1
ATOM 712 N N . GLU A 1 93 ? -6.497 -2.592 26.120 1.00 95.88 93 GLU A N 1
ATOM 713 C CA . GLU A 1 93 ? -5.812 -1.804 25.089 1.00 95.88 93 GLU A CA 1
ATOM 714 C C . GLU A 1 93 ? -6.598 -1.744 23.766 1.00 95.88 93 GLU A C 1
ATOM 716 O O . GLU A 1 93 ? -6.213 -1.027 22.841 1.00 95.88 93 GLU A O 1
ATOM 721 N N . LEU A 1 94 ? -7.712 -2.472 23.647 1.00 96.19 94 LEU A N 1
ATOM 722 C CA . LEU A 1 94 ? -8.515 -2.558 22.422 1.00 96.19 94 LEU A CA 1
ATOM 723 C C . LEU A 1 94 ? -9.569 -1.448 22.338 1.00 96.19 94 LEU A C 1
ATOM 725 O O . LEU A 1 94 ? -10.767 -1.700 22.201 1.00 96.19 94 LEU A O 1
ATOM 729 N N . TYR A 1 95 ? -9.119 -0.196 22.366 1.00 96.75 95 TYR A N 1
ATOM 730 C CA . TYR A 1 95 ? -9.974 0.977 22.178 1.00 96.75 95 TYR A CA 1
ATOM 731 C C . TYR A 1 95 ? -9.345 2.000 21.231 1.00 96.75 95 TYR A C 1
ATOM 733 O O . TYR A 1 95 ? -8.127 2.077 21.063 1.00 96.75 95 TYR A O 1
ATOM 741 N N . LEU A 1 96 ? -10.193 2.803 20.587 1.00 95.62 96 LEU A N 1
ATOM 742 C CA . LEU A 1 96 ? -9.748 3.820 19.639 1.00 95.62 96 LEU A CA 1
ATOM 743 C C . LEU A 1 96 ? -8.897 4.870 20.364 1.00 95.62 96 LEU A C 1
ATOM 745 O O . LEU A 1 96 ? -9.341 5.457 21.346 1.00 95.62 96 LEU A O 1
ATOM 749 N N . GLY A 1 97 ? -7.680 5.105 19.873 1.00 93.12 97 GLY A N 1
ATOM 750 C CA . GLY A 1 97 ? -6.728 6.023 20.502 1.00 93.12 97 GLY A CA 1
ATOM 751 C C . GLY A 1 97 ? -5.840 5.399 21.585 1.00 93.12 97 GLY A C 1
ATOM 752 O O . GLY A 1 97 ? -5.079 6.136 22.210 1.00 93.12 97 GLY A O 1
ATOM 753 N N . SER A 1 98 ? -5.885 4.074 21.792 1.00 95.81 98 SER A N 1
ATOM 754 C CA . SER A 1 98 ? -4.962 3.387 22.708 1.00 95.81 98 SER A CA 1
ATOM 755 C C . SER A 1 98 ? -3.489 3.715 22.392 1.00 95.81 98 SER A C 1
ATOM 757 O O . SER A 1 98 ? -3.082 3.648 21.222 1.00 95.81 98 SER A O 1
ATOM 759 N N . PRO A 1 99 ? -2.650 4.005 23.411 1.00 96.75 99 PRO A N 1
ATOM 760 C CA . PRO A 1 99 ? -1.204 4.148 23.244 1.00 96.75 99 PRO A CA 1
ATOM 761 C C . PRO A 1 99 ? -0.555 2.910 22.624 1.00 96.75 99 PRO A C 1
ATOM 763 O O . PRO A 1 99 ? 0.347 3.035 21.796 1.00 96.75 99 PRO A O 1
ATOM 766 N N . THR A 1 100 ? -1.044 1.722 22.976 1.00 96.25 100 THR A N 1
ATOM 767 C CA . THR A 1 100 ? -0.567 0.448 22.437 1.00 96.25 100 THR A CA 1
ATOM 768 C C . THR A 1 100 ? -0.872 0.314 20.949 1.00 96.25 100 THR A C 1
ATOM 770 O O . THR A 1 100 ? 0.012 -0.042 20.168 1.00 96.25 100 THR A O 1
ATOM 773 N N . LEU A 1 101 ? -2.092 0.654 20.520 1.00 95.44 101 LEU A N 1
ATOM 774 C CA . LEU A 1 101 ? -2.433 0.668 19.094 1.00 95.44 101 LEU A CA 1
ATOM 775 C C . LEU A 1 101 ? -1.634 1.730 18.334 1.00 95.44 101 LEU A C 1
ATOM 777 O O . LEU A 1 101 ? -1.113 1.447 17.257 1.00 95.44 101 LEU A O 1
ATOM 781 N N . LYS A 1 102 ? -1.455 2.918 18.920 1.00 95.75 102 LYS A N 1
ATOM 782 C CA . LYS A 1 102 ? -0.631 3.984 18.337 1.00 95.75 102 LYS A CA 1
ATOM 783 C C . LYS A 1 102 ? 0.829 3.555 18.174 1.00 95.75 102 LYS A C 1
ATOM 785 O O . LYS A 1 102 ? 1.437 3.849 17.154 1.00 95.75 102 LYS A O 1
ATOM 790 N N . ALA A 1 103 ? 1.387 2.822 19.136 1.00 95.75 103 ALA A N 1
ATOM 791 C CA . ALA A 1 103 ? 2.738 2.272 19.041 1.00 95.75 103 ALA A CA 1
ATOM 792 C C . ALA A 1 103 ? 2.863 1.174 17.969 1.00 95.75 103 ALA A C 1
ATOM 794 O O . ALA A 1 103 ? 3.969 0.904 17.498 1.00 95.75 103 ALA A O 1
ATOM 795 N N . ARG A 1 104 ? 1.748 0.546 17.571 1.00 95.50 104 ARG A N 1
ATOM 796 C CA . ARG A 1 104 ? 1.694 -0.403 16.453 1.00 95.50 104 ARG A CA 1
ATOM 797 C C . ARG A 1 104 ? 1.547 0.268 15.090 1.00 95.50 104 ARG A C 1
ATOM 799 O O . ARG A 1 104 ? 1.869 -0.352 14.087 1.00 95.50 104 ARG A O 1
ATOM 806 N N . GLN A 1 105 ? 1.118 1.520 15.027 1.00 96.81 105 GLN A N 1
ATOM 807 C CA . GLN A 1 105 ? 1.139 2.291 13.790 1.00 96.81 105 GLN A CA 1
ATOM 808 C C . GLN A 1 105 ? 2.581 2.734 13.484 1.00 96.81 105 GLN A C 1
ATOM 810 O O . GLN A 1 105 ? 3.194 3.476 14.251 1.00 96.81 105 GLN A O 1
ATOM 815 N N . ARG A 1 106 ? 3.148 2.248 12.373 1.00 96.94 106 ARG A N 1
ATOM 816 C CA . ARG A 1 106 ? 4.560 2.484 12.000 1.00 96.94 106 ARG A CA 1
ATOM 817 C C . ARG A 1 106 ? 4.752 3.466 10.858 1.00 96.94 106 ARG A C 1
ATOM 819 O O . ARG A 1 106 ? 5.873 3.917 10.643 1.00 96.94 106 ARG A O 1
ATOM 826 N N . SER A 1 107 ? 3.688 3.837 10.152 1.00 97.12 107 SER A N 1
ATOM 827 C CA . SER A 1 107 ? 3.763 4.970 9.239 1.00 97.12 107 SER A CA 1
ATOM 828 C C . SER A 1 107 ? 3.947 6.250 10.045 1.00 97.12 107 SER A C 1
ATOM 830 O O . SER A 1 107 ? 3.174 6.537 10.959 1.00 97.12 107 SER A O 1
ATOM 832 N N . TYR A 1 108 ? 4.921 7.071 9.655 1.00 96.44 108 TYR A N 1
ATOM 833 C CA . TYR A 1 108 ? 5.125 8.400 10.238 1.00 96.44 108 TYR A CA 1
ATOM 834 C C . TYR A 1 108 ? 3.908 9.326 10.044 1.00 96.44 108 TYR A C 1
ATOM 836 O O . TYR A 1 108 ? 3.763 10.309 10.766 1.00 96.44 108 TYR A O 1
ATOM 844 N N . LYS A 1 109 ? 3.014 9.010 9.090 1.00 97.25 109 LYS A N 1
ATOM 845 C CA . LYS A 1 109 ? 1.747 9.730 8.868 1.00 97.25 109 LYS A CA 1
ATOM 846 C C . LYS A 1 109 ? 0.685 9.411 9.928 1.00 97.25 109 LYS A C 1
ATOM 848 O O . LYS A 1 109 ? -0.280 10.165 10.059 1.00 97.25 109 LYS A O 1
ATOM 853 N N . GLY A 1 110 ? 0.848 8.318 10.675 1.00 97.00 110 GLY A N 1
ATOM 854 C CA . GLY A 1 110 ? -0.134 7.859 11.651 1.00 97.00 110 GLY A CA 1
ATOM 855 C C . GLY A 1 110 ? -1.499 7.547 11.027 1.00 97.00 110 GLY A C 1
ATOM 856 O O . GLY A 1 110 ? -1.607 7.241 9.841 1.00 97.00 110 GLY A O 1
ATOM 857 N N . ASP A 1 111 ? -2.553 7.697 11.829 1.00 97.44 111 ASP A N 1
ATOM 858 C CA . ASP A 1 111 ? -3.938 7.411 11.422 1.00 97.44 111 ASP A CA 1
ATOM 859 C C . ASP A 1 111 ? -4.638 8.609 10.761 1.00 97.44 111 ASP A C 1
ATOM 861 O O . ASP A 1 111 ? -5.791 8.516 10.338 1.00 97.44 111 ASP A O 1
ATOM 865 N N . ALA A 1 112 ? -3.958 9.754 10.660 1.00 96.69 112 ALA A N 1
ATOM 866 C CA . ALA A 1 112 ? -4.551 10.984 10.145 1.00 96.69 112 ALA A CA 1
ATOM 867 C C . ALA A 1 112 ? -5.049 10.867 8.686 1.00 96.69 112 ALA A C 1
ATOM 869 O O . ALA A 1 112 ? -6.162 11.337 8.429 1.00 96.69 112 ALA A O 1
ATOM 870 N N . PRO A 1 113 ? -4.316 10.235 7.738 1.00 98.06 113 PRO A N 1
ATOM 871 C CA . PRO A 1 113 ? -4.828 10.026 6.382 1.00 98.06 113 PRO A CA 1
ATOM 872 C C . PRO A 1 113 ? -6.064 9.122 6.355 1.00 98.06 113 PRO A C 1
ATOM 874 O O . PRO A 1 113 ? -7.016 9.415 5.638 1.00 98.06 113 PRO A O 1
ATOM 877 N N . ILE A 1 114 ? -6.084 8.073 7.187 1.00 98.31 114 ILE A N 1
ATOM 878 C CA . ILE A 1 114 ? -7.223 7.154 7.313 1.00 98.31 114 ILE A CA 1
ATOM 879 C C . ILE A 1 114 ? -8.454 7.925 7.798 1.00 98.31 114 ILE A C 1
ATOM 881 O O . ILE A 1 114 ? -9.503 7.873 7.164 1.00 98.31 114 ILE A O 1
ATOM 885 N N . GLY A 1 115 ? -8.317 8.692 8.884 1.00 97.94 115 GLY A N 1
ATOM 886 C CA . GLY A 1 115 ? -9.410 9.490 9.436 1.00 97.94 115 GLY A CA 1
ATOM 887 C C . GLY A 1 115 ? -9.952 10.532 8.454 1.00 97.94 115 GLY A C 1
ATOM 888 O O . GLY A 1 115 ? -11.165 10.687 8.353 1.00 97.94 115 GLY A O 1
ATOM 889 N N . ARG A 1 116 ? -9.079 11.213 7.693 1.00 97.94 116 ARG A N 1
ATOM 890 C CA . ARG A 1 116 ? -9.507 12.132 6.620 1.00 97.94 116 ARG A CA 1
ATOM 891 C C . ARG A 1 116 ? -10.330 11.409 5.562 1.00 97.94 116 ARG A C 1
ATOM 893 O O . ARG A 1 116 ? -11.459 11.803 5.315 1.00 97.94 116 ARG A O 1
ATOM 900 N N . ALA A 1 117 ? -9.814 10.313 5.017 1.00 98.25 117 ALA A N 1
ATOM 901 C CA . ALA A 1 117 ? -10.512 9.582 3.969 1.00 98.25 117 ALA A CA 1
ATOM 902 C C . ALA A 1 117 ? -11.843 8.971 4.444 1.00 98.25 117 ALA A C 1
ATOM 904 O O . ALA A 1 117 ? -12.802 8.939 3.680 1.00 98.25 117 ALA A O 1
ATOM 905 N N . ILE A 1 118 ? -11.942 8.538 5.708 1.00 98.56 118 ILE A N 1
ATOM 906 C CA . ILE A 1 118 ? -13.215 8.092 6.296 1.00 98.56 118 ILE A CA 1
ATOM 907 C C . ILE A 1 118 ? -14.243 9.232 6.306 1.00 98.56 118 ILE A C 1
ATOM 909 O O . ILE A 1 118 ? -15.391 9.016 5.920 1.00 98.56 118 ILE A O 1
ATOM 913 N N . ARG A 1 119 ? -13.849 10.447 6.705 1.00 98.25 119 ARG A N 1
ATOM 914 C CA . ARG A 1 119 ? -14.750 11.608 6.666 1.00 98.25 119 ARG A CA 1
ATOM 915 C C . ARG A 1 119 ? -15.136 11.976 5.243 1.00 98.25 119 ARG A C 1
ATOM 917 O O . ARG A 1 119 ? -16.319 12.124 4.960 1.00 98.25 119 ARG A O 1
ATOM 924 N N . ASP A 1 120 ? -14.149 12.079 4.362 1.00 96.88 120 ASP A N 1
ATOM 925 C CA . ASP A 1 120 ? -14.336 12.596 3.009 1.00 96.88 120 ASP A CA 1
ATOM 926 C C . ASP A 1 120 ? -15.150 11.632 2.131 1.00 96.88 120 ASP A C 1
ATOM 928 O O . ASP A 1 120 ? -15.965 12.077 1.326 1.00 96.88 120 ASP A O 1
ATOM 932 N N . LEU A 1 121 ? -14.962 10.314 2.290 1.00 97.38 121 LEU A N 1
ATOM 933 C CA . LEU A 1 121 ? -15.618 9.303 1.451 1.00 97.38 121 LEU A CA 1
ATOM 934 C C . LEU A 1 121 ? -16.857 8.672 2.085 1.00 97.38 121 LEU A C 1
ATOM 936 O O . LEU A 1 121 ? -17.762 8.263 1.360 1.00 97.38 121 LEU A O 1
ATOM 940 N N . LEU A 1 122 ? -16.902 8.548 3.415 1.00 98.00 122 LEU A N 1
ATOM 941 C CA . LEU A 1 122 ? -18.004 7.874 4.112 1.00 98.00 122 LEU A CA 1
ATOM 942 C C . LEU A 1 122 ? -18.878 8.834 4.927 1.00 98.00 122 LEU A C 1
ATOM 944 O O . LEU A 1 122 ? -19.941 8.423 5.389 1.00 98.00 122 LEU A O 1
ATOM 948 N N . GLY A 1 123 ? -18.458 10.087 5.136 1.00 97.94 123 GLY A N 1
ATOM 949 C CA . GLY A 1 123 ? -19.177 11.034 5.995 1.00 97.94 123 GLY A CA 1
ATOM 950 C C . GLY A 1 123 ? -19.242 10.584 7.459 1.00 97.94 123 GLY A C 1
ATOM 951 O O . GLY A 1 123 ? -20.192 10.917 8.166 1.00 97.94 123 GLY A O 1
ATOM 952 N N . MET A 1 124 ? -18.274 9.775 7.904 1.00 97.81 124 MET A N 1
ATOM 953 C CA . MET A 1 124 ? -18.271 9.152 9.228 1.00 97.81 124 MET A CA 1
ATOM 954 C C . MET A 1 124 ? -17.214 9.760 10.151 1.00 97.81 124 MET A C 1
ATOM 956 O O . MET A 1 124 ? -16.107 10.076 9.729 1.00 97.81 124 MET A O 1
ATOM 960 N N . GLU A 1 125 ? -17.534 9.799 11.444 1.00 97.31 125 GLU A N 1
ATOM 961 C CA . GLU A 1 125 ? -16.591 10.063 12.537 1.00 97.31 125 GLU A CA 1
ATOM 962 C C . GLU A 1 125 ? -16.640 8.875 13.506 1.00 97.31 125 GLU A C 1
ATOM 964 O O . GLU A 1 125 ? -17.512 8.834 14.383 1.00 97.31 125 GLU A O 1
ATOM 969 N N . PRO A 1 126 ? -15.782 7.853 13.324 1.00 97.38 126 PRO A N 1
ATOM 970 C CA . PRO A 1 126 ? -15.802 6.662 14.164 1.00 97.38 126 PRO A CA 1
ATOM 971 C C . PRO A 1 126 ? -15.594 6.995 15.644 1.00 97.38 126 PRO A C 1
ATOM 973 O O . PRO A 1 126 ? -14.631 7.666 16.011 1.00 97.38 126 PRO A O 1
ATOM 976 N N . ARG A 1 127 ? -16.476 6.483 16.508 1.00 96.75 127 ARG A N 1
ATOM 977 C CA . ARG A 1 127 ? -16.435 6.683 17.968 1.00 96.75 127 ARG A CA 1
ATOM 978 C C . ARG A 1 127 ? -15.965 5.448 18.730 1.00 96.75 127 ARG A C 1
ATOM 980 O O . ARG A 1 127 ? -15.750 5.511 19.937 1.00 96.75 127 ARG A O 1
ATOM 987 N N . SER A 1 128 ? -15.782 4.329 18.035 1.00 97.62 128 SER A N 1
ATOM 988 C CA . SER A 1 128 ? -15.248 3.087 18.594 1.00 97.62 128 SER A CA 1
ATOM 989 C C . SER A 1 128 ? -14.166 2.486 17.701 1.00 97.62 128 SER A C 1
ATOM 991 O O . SER A 1 128 ? -14.101 2.762 16.501 1.00 97.62 128 SER A O 1
ATOM 993 N N . LEU A 1 129 ? -13.337 1.607 18.277 1.00 97.50 129 LEU A N 1
ATOM 994 C CA . LEU A 1 129 ? -12.310 0.887 17.520 1.00 97.50 129 LEU A CA 1
ATOM 995 C C . LEU A 1 129 ? -12.933 0.055 16.392 1.00 97.50 129 LEU A C 1
ATOM 997 O O . LEU A 1 129 ? -12.446 0.082 15.268 1.00 97.50 129 LEU A O 1
ATOM 1001 N N . GLY A 1 130 ? -14.041 -0.638 16.666 1.00 98.06 130 GLY A N 1
ATOM 1002 C CA . GLY A 1 130 ? -14.722 -1.458 15.664 1.00 98.06 130 GLY A CA 1
ATOM 1003 C C . GLY A 1 130 ? -15.272 -0.643 14.490 1.00 98.06 130 GLY A C 1
ATOM 1004 O O . GLY A 1 130 ? -15.169 -1.077 13.345 1.00 98.06 130 GLY A O 1
ATOM 1005 N N . GLU A 1 131 ? -15.825 0.548 14.747 1.00 98.38 131 GLU A N 1
ATOM 1006 C CA . GLU A 1 131 ? -16.235 1.466 13.674 1.00 98.38 131 GLU A CA 1
ATOM 1007 C C . GLU A 1 131 ? -15.036 1.936 12.851 1.00 98.38 131 GLU A C 1
ATOM 1009 O O . GLU A 1 131 ? -15.106 1.926 11.623 1.00 98.38 131 GLU A O 1
ATOM 1014 N N . PHE A 1 132 ? -13.930 2.289 13.512 1.00 98.62 132 PHE A N 1
ATOM 1015 C CA . PHE A 1 132 ? -12.725 2.760 12.837 1.00 98.62 132 PHE A CA 1
ATOM 1016 C C . PHE A 1 132 ? -12.098 1.670 11.960 1.00 98.62 132 PHE A C 1
ATOM 1018 O O . PHE A 1 132 ? -11.776 1.929 10.803 1.00 98.62 132 PHE A O 1
ATOM 1025 N N . ILE A 1 133 ? -11.998 0.433 12.463 1.00 98.62 1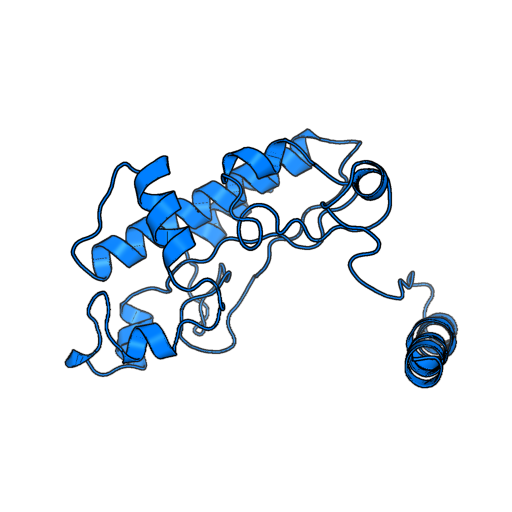33 ILE A N 1
ATOM 1026 C CA . ILE A 1 133 ? -11.493 -0.719 11.702 1.00 98.62 133 ILE A CA 1
ATOM 1027 C C . ILE A 1 133 ? -12.336 -0.928 10.442 1.00 98.62 133 ILE A C 1
ATOM 1029 O O . ILE A 1 133 ? -11.786 -0.906 9.340 1.00 98.62 133 ILE A O 1
ATOM 1033 N N . ARG A 1 134 ? -13.664 -1.054 10.585 1.00 98.69 134 ARG A N 1
ATOM 1034 C CA . ARG A 1 134 ? -14.568 -1.282 9.445 1.00 98.69 134 ARG A CA 1
ATOM 1035 C C . ARG A 1 134 ? -14.464 -0.172 8.401 1.00 98.69 134 ARG A C 1
ATOM 1037 O O . ARG A 1 134 ? -14.303 -0.464 7.218 1.00 98.69 134 ARG A O 1
ATOM 1044 N N . ALA A 1 135 ? -14.506 1.085 8.839 1.00 98.81 135 ALA A N 1
ATOM 1045 C CA . ALA A 1 135 ? -14.413 2.235 7.950 1.00 98.81 135 ALA A CA 1
ATOM 1046 C C . ALA A 1 135 ? -13.044 2.306 7.246 1.00 98.81 135 ALA A C 1
ATOM 1048 O O . ALA A 1 135 ? -12.989 2.519 6.037 1.00 98.81 135 ALA A O 1
ATOM 1049 N N . SER A 1 136 ? -11.942 2.044 7.961 1.00 98.81 136 SER A N 1
ATOM 1050 C CA . SER A 1 136 ? -10.593 2.035 7.375 1.00 98.81 136 SER A CA 1
ATOM 1051 C C . SER A 1 136 ? -10.430 0.964 6.292 1.00 98.81 136 SER A C 1
ATOM 1053 O O . SER A 1 136 ? -9.863 1.230 5.234 1.00 98.81 136 SER A O 1
ATOM 1055 N N . GLN A 1 137 ? -10.973 -0.237 6.515 1.00 98.81 137 GLN A N 1
ATOM 1056 C CA . GLN A 1 137 ? -10.921 -1.331 5.547 1.00 98.81 137 GLN A CA 1
ATOM 1057 C C . GLN A 1 137 ? -11.801 -1.061 4.323 1.00 98.81 137 GLN A C 1
ATOM 1059 O O . GLN A 1 137 ? -11.415 -1.404 3.205 1.00 98.81 137 GLN A O 1
ATOM 1064 N N . GLN A 1 138 ? -12.962 -0.429 4.517 1.00 98.75 138 GLN A N 1
ATOM 1065 C CA . GLN A 1 138 ? -13.836 -0.010 3.422 1.00 98.75 138 GLN A CA 1
ATOM 1066 C C . GLN A 1 138 ? -13.158 1.040 2.537 1.00 98.75 138 GLN A C 1
ATOM 1068 O O . GLN A 1 138 ? -13.140 0.888 1.316 1.00 98.75 138 GLN A O 1
ATOM 1073 N N . VAL A 1 139 ? -12.561 2.069 3.142 1.00 98.69 139 VAL A N 1
ATOM 1074 C CA . VAL A 1 139 ? -11.818 3.108 2.417 1.00 98.69 139 VAL A CA 1
ATOM 1075 C C . VAL A 1 139 ? -10.631 2.513 1.659 1.00 98.69 139 VAL A C 1
ATOM 1077 O O . VA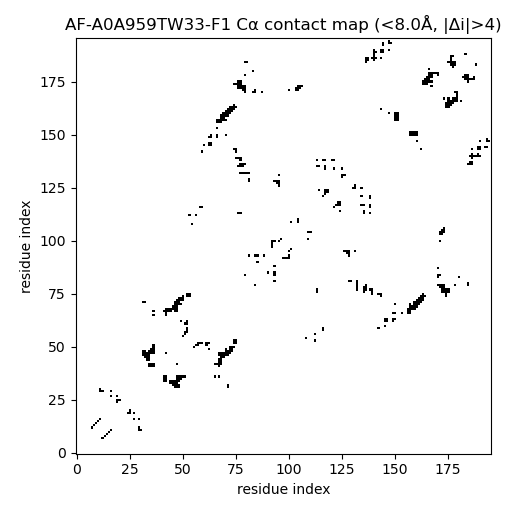L A 1 139 ? -10.457 2.814 0.482 1.00 98.69 139 VAL A O 1
ATOM 1080 N N . GLN A 1 140 ? -9.843 1.630 2.283 1.00 98.81 140 GLN A N 1
ATOM 1081 C CA . GLN A 1 140 ? -8.725 0.966 1.603 1.00 98.81 140 GLN A CA 1
ATOM 1082 C C . GLN A 1 140 ? -9.203 0.151 0.391 1.00 98.81 140 GLN A C 1
ATOM 1084 O O . GLN A 1 140 ? -8.597 0.220 -0.677 1.00 98.81 140 GLN A O 1
ATOM 1089 N N . ALA A 1 141 ? -10.304 -0.593 0.531 1.00 98.75 141 ALA A N 1
ATOM 1090 C CA . ALA A 1 141 ? -10.876 -1.359 -0.571 1.00 98.75 141 ALA A CA 1
ATOM 1091 C C . ALA A 1 141 ? -11.309 -0.459 -1.743 1.00 98.75 141 ALA A C 1
ATOM 1093 O O . ALA A 1 141 ? -11.030 -0.789 -2.895 1.00 98.75 141 ALA A O 1
ATOM 1094 N N . GLN A 1 142 ? -11.937 0.689 -1.456 1.00 98.25 142 GLN A N 1
ATOM 1095 C CA . GLN A 1 142 ? -12.299 1.684 -2.473 1.00 98.25 142 GLN A CA 1
ATOM 1096 C C . GLN A 1 142 ? -11.060 2.284 -3.148 1.00 98.25 142 GLN A C 1
ATOM 1098 O O . GLN A 1 142 ? -11.016 2.367 -4.373 1.00 98.25 142 GLN A O 1
ATOM 1103 N N . ALA A 1 143 ? -10.039 2.641 -2.364 1.00 98.19 143 ALA A N 1
ATOM 1104 C CA . ALA A 1 143 ? -8.794 3.209 -2.869 1.00 98.19 143 ALA A CA 1
ATOM 1105 C C . ALA A 1 143 ? -8.093 2.270 -3.860 1.00 98.19 143 ALA A C 1
ATOM 1107 O O . ALA A 1 143 ? -7.706 2.699 -4.946 1.00 98.19 143 ALA A O 1
ATOM 1108 N N . TYR A 1 144 ? -7.977 0.982 -3.522 1.00 98.56 144 TYR A N 1
ATOM 1109 C CA . TYR A 1 144 ? -7.335 0.002 -4.399 1.00 98.56 144 TYR A CA 1
ATOM 1110 C C . TYR A 1 144 ? -8.145 -0.298 -5.651 1.00 98.56 144 TYR A C 1
ATOM 1112 O O . TYR A 1 144 ? -7.571 -0.317 -6.736 1.00 98.56 144 TYR A O 1
ATOM 1120 N N . ALA A 1 145 ? -9.463 -0.477 -5.533 1.00 98.06 145 ALA A N 1
ATOM 1121 C CA . ALA A 1 145 ? -10.308 -0.679 -6.706 1.00 98.06 145 ALA A CA 1
ATOM 1122 C C . ALA A 1 145 ? -10.191 0.504 -7.678 1.00 98.06 145 ALA A C 1
ATOM 1124 O O . ALA A 1 145 ? -9.982 0.307 -8.872 1.00 98.06 145 ALA A O 1
ATOM 1125 N N . GLN A 1 146 ? -10.255 1.734 -7.165 1.00 97.25 146 GLN A N 1
ATOM 1126 C CA . GLN A 1 146 ? -10.166 2.928 -7.995 1.00 97.25 146 GLN A CA 1
ATOM 1127 C C . GLN A 1 146 ? -8.800 3.061 -8.683 1.00 97.25 146 GLN A C 1
ATOM 1129 O O . GLN A 1 146 ? -8.751 3.363 -9.873 1.00 97.25 146 GLN A O 1
ATOM 1134 N N . ALA A 1 147 ? -7.705 2.815 -7.959 1.00 97.56 147 ALA A N 1
ATOM 1135 C CA . ALA A 1 147 ? -6.361 2.863 -8.526 1.00 97.56 147 ALA A CA 1
ATOM 1136 C C . ALA A 1 147 ? -6.162 1.808 -9.621 1.00 97.56 147 ALA A C 1
ATOM 1138 O O . ALA A 1 147 ? -5.714 2.136 -10.716 1.00 97.56 147 ALA A O 1
ATOM 1139 N N . ILE A 1 148 ? -6.555 0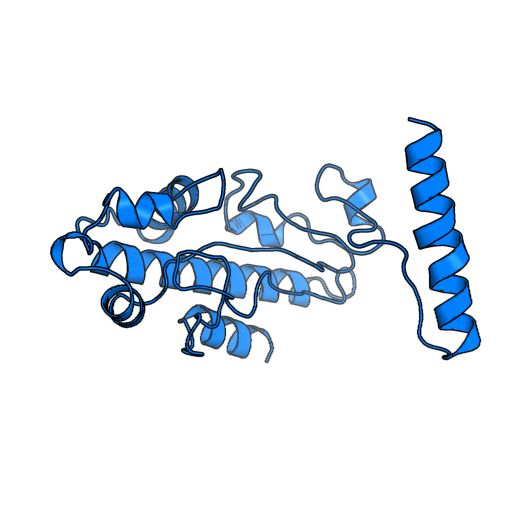.556 -9.368 1.00 98.31 148 ILE A N 1
ATOM 1140 C CA . ILE A 1 148 ? -6.429 -0.531 -10.348 1.00 98.31 148 ILE A CA 1
ATOM 1141 C C . ILE A 1 148 ? -7.224 -0.210 -11.612 1.00 98.31 148 ILE A C 1
ATOM 1143 O O . ILE A 1 148 ? -6.665 -0.264 -12.705 1.00 98.31 148 ILE A O 1
ATOM 1147 N N . LEU A 1 149 ? -8.497 0.174 -11.474 1.00 97.56 149 LEU A N 1
ATOM 1148 C CA . LEU A 1 149 ? -9.348 0.497 -12.621 1.00 97.56 149 LEU A CA 1
ATOM 1149 C C . LEU A 1 149 ? -8.794 1.675 -13.429 1.00 97.56 149 LEU A C 1
ATOM 1151 O O . LEU A 1 149 ? -8.836 1.646 -14.657 1.00 97.56 149 LEU A O 1
ATOM 1155 N N . ALA A 1 150 ? -8.236 2.687 -12.762 1.00 96.50 150 ALA A N 1
ATOM 1156 C CA . ALA A 1 150 ? -7.586 3.801 -13.437 1.00 96.50 150 ALA A CA 1
ATOM 1157 C C . ALA A 1 150 ? -6.327 3.376 -14.205 1.00 96.50 150 ALA A C 1
ATOM 1159 O O . ALA A 1 150 ? -6.132 3.793 -15.345 1.00 96.50 150 ALA A O 1
ATOM 1160 N N . HIS A 1 151 ? -5.478 2.542 -13.602 1.00 97.12 151 HIS A N 1
ATOM 1161 C CA . HIS A 1 151 ? -4.263 2.056 -14.247 1.00 97.12 151 HIS A CA 1
ATOM 1162 C C . HIS A 1 151 ? -4.580 1.167 -15.453 1.00 97.12 151 HIS A C 1
ATOM 1164 O O . HIS A 1 151 ? -4.009 1.376 -16.517 1.00 97.12 151 HIS A O 1
ATOM 1170 N N . LEU A 1 152 ? -5.514 0.221 -15.312 1.00 96.50 152 LEU A N 1
ATOM 1171 C CA . LEU A 1 152 ? -5.935 -0.658 -16.408 1.00 96.50 152 LEU A CA 1
ATOM 1172 C C . LEU A 1 152 ? -6.651 0.120 -17.520 1.00 96.50 152 LEU A C 1
ATOM 1174 O O . LEU A 1 152 ? -6.394 -0.107 -18.698 1.00 96.50 152 LEU A O 1
ATOM 1178 N N . GLY A 1 153 ? -7.506 1.081 -17.159 1.00 96.06 153 GLY A N 1
ATOM 1179 C CA . GLY A 1 153 ? -8.209 1.936 -18.118 1.00 96.06 153 GLY A CA 1
ATOM 1180 C C . GLY A 1 153 ? -7.299 2.901 -18.885 1.00 96.06 153 GLY A C 1
ATOM 1181 O O . GLY A 1 153 ? -7.737 3.495 -19.867 1.00 96.06 153 GLY A O 1
ATOM 1182 N N . ALA A 1 154 ? -6.046 3.061 -18.455 1.00 95.38 154 ALA A N 1
ATOM 1183 C CA . ALA A 1 154 ? -5.045 3.876 -19.129 1.00 95.38 154 ALA A CA 1
ATOM 1184 C C . ALA A 1 154 ? -4.199 3.086 -20.143 1.00 95.38 154 ALA A C 1
ATOM 1186 O O . ALA A 1 154 ? -3.229 3.638 -20.659 1.00 95.38 154 ALA A O 1
ATOM 1187 N N . ASP A 1 155 ? -4.508 1.823 -20.444 1.00 94.00 155 ASP A N 1
ATOM 1188 C CA . ASP A 1 155 ? -3.889 1.097 -21.563 1.00 94.00 155 ASP A CA 1
ATOM 1189 C C . ASP A 1 155 ? -4.017 1.901 -22.884 1.00 94.00 155 ASP A C 1
ATOM 1191 O O . ASP A 1 155 ? -5.072 2.490 -23.142 1.00 94.00 155 ASP A O 1
ATOM 1195 N N . PRO A 1 156 ? -2.961 2.014 -23.721 1.00 94.19 156 PRO A N 1
ATOM 1196 C CA . PRO A 1 156 ? -1.624 1.408 -23.615 1.00 94.19 156 PRO A CA 1
ATOM 1197 C C . PRO A 1 156 ? -0.574 2.291 -22.918 1.00 94.19 156 PRO A C 1
ATOM 1199 O O . PRO A 1 156 ? 0.634 2.042 -22.994 1.00 94.19 156 PRO A O 1
ATOM 1202 N N . ARG A 1 157 ? -0.988 3.386 -22.271 1.00 92.69 157 ARG A N 1
ATOM 1203 C CA . ARG A 1 157 ? -0.069 4.247 -21.517 1.00 92.69 157 ARG A CA 1
ATOM 1204 C C . ARG A 1 157 ? 0.477 3.499 -20.306 1.00 92.69 157 ARG A C 1
ATOM 1206 O O . ARG A 1 157 ? 1.695 3.506 -20.124 1.00 92.69 157 ARG A O 1
ATOM 1213 N N . CYS A 1 158 ? -0.395 2.872 -19.520 1.00 96.00 158 CYS A N 1
ATOM 1214 C CA . CYS A 1 158 ? -0.032 2.105 -18.333 1.00 96.00 158 CYS A CA 1
ATOM 1215 C C . CYS A 1 158 ? -0.188 0.608 -18.587 1.00 96.00 158 CYS A C 1
ATOM 1217 O O . CYS A 1 158 ? -1.275 0.152 -18.915 1.00 96.00 158 CYS A O 1
ATOM 1219 N N . MET A 1 159 ? 0.893 -0.148 -18.407 1.00 96.38 159 MET A N 1
ATOM 1220 C CA . MET A 1 159 ? 0.937 -1.588 -18.689 1.00 96.38 159 MET A CA 1
ATOM 1221 C C . MET A 1 159 ? 1.090 -2.443 -17.429 1.00 96.38 159 MET A C 1
ATOM 1223 O O . MET A 1 159 ? 1.374 -3.637 -17.515 1.00 96.38 159 MET A O 1
ATOM 1227 N N . GLY A 1 160 ? 0.945 -1.855 -16.241 1.00 95.88 160 GLY A N 1
ATOM 1228 C CA . GLY A 1 160 ? 1.038 -2.625 -15.011 1.00 95.88 160 GLY A CA 1
ATOM 1229 C C . GLY A 1 160 ? 0.769 -1.829 -13.752 1.00 95.88 160 GLY A C 1
ATOM 1230 O O . GLY A 1 160 ? 0.965 -0.615 -13.687 1.00 95.88 160 GLY A O 1
ATOM 1231 N N . THR A 1 161 ? 0.297 -2.552 -12.744 1.00 97.56 161 THR A N 1
ATOM 1232 C CA . THR A 1 161 ? -0.125 -1.987 -11.473 1.00 97.56 161 THR A CA 1
ATOM 1233 C C . THR A 1 161 ? 0.080 -3.004 -10.351 1.00 97.56 161 THR A C 1
ATOM 1235 O O . THR A 1 161 ? -0.498 -4.088 -10.379 1.00 97.56 161 THR A O 1
ATOM 1238 N N . LEU A 1 162 ? 0.908 -2.661 -9.364 1.00 98.00 162 LEU A N 1
ATOM 1239 C CA . LEU A 1 162 ? 1.221 -3.506 -8.212 1.00 98.00 162 LEU A CA 1
ATOM 1240 C C . LEU A 1 162 ? 0.880 -2.765 -6.914 1.00 98.00 162 LEU A C 1
ATOM 1242 O O . LEU A 1 162 ? 1.440 -1.711 -6.614 1.00 98.00 162 LEU A O 1
ATOM 1246 N N . VAL A 1 163 ? -0.065 -3.320 -6.154 1.00 98.12 163 VAL A N 1
ATOM 1247 C CA . VAL A 1 163 ? -0.508 -2.762 -4.870 1.00 98.12 163 VAL A CA 1
ATOM 1248 C C . VAL A 1 163 ? 0.576 -2.956 -3.809 1.00 98.12 163 VAL A C 1
ATOM 1250 O O . VAL A 1 163 ? 1.008 -4.080 -3.548 1.00 98.12 163 VAL A O 1
ATOM 1253 N N . TRP A 1 164 ? 0.933 -1.874 -3.121 1.00 98.50 164 TRP A N 1
ATOM 1254 C CA . TRP A 1 164 ? 1.596 -1.931 -1.825 1.00 98.50 164 TRP A CA 1
ATOM 1255 C C . TRP A 1 164 ? 0.516 -2.040 -0.732 1.00 98.50 164 TRP A C 1
ATOM 1257 O O . TRP A 1 164 ? -0.292 -1.122 -0.568 1.00 98.50 164 TRP A O 1
ATOM 1267 N N . GLN A 1 165 ? 0.401 -3.138 0.019 1.00 98.62 165 GLN A N 1
ATOM 1268 C CA . GLN A 1 165 ? 1.185 -4.384 -0.039 1.00 98.62 165 GLN A CA 1
ATOM 1269 C C . GLN A 1 165 ? 0.276 -5.617 0.096 1.00 98.62 165 GLN A C 1
ATOM 1271 O O . GLN A 1 165 ? -0.895 -5.510 0.458 1.00 98.62 165 GLN A O 1
ATOM 1276 N N . LEU A 1 166 ? 0.805 -6.814 -0.175 1.00 98.62 166 LEU A N 1
ATOM 1277 C CA . LEU A 1 166 ? 0.026 -8.049 -0.063 1.00 98.62 166 LEU A CA 1
ATOM 1278 C C . LEU A 1 166 ? -0.212 -8.455 1.398 1.00 98.62 166 LEU A C 1
ATOM 1280 O O . LEU A 1 166 ? -1.362 -8.559 1.818 1.00 98.62 166 LEU A O 1
ATOM 1284 N N . ASN A 1 167 ? 0.857 -8.682 2.161 1.00 98.56 167 ASN A N 1
ATOM 1285 C CA . ASN A 1 167 ? 0.831 -9.373 3.454 1.00 98.56 167 ASN A CA 1
ATOM 1286 C C . ASN A 1 167 ? 1.450 -8.551 4.595 1.00 98.56 167 ASN A C 1
ATOM 1288 O O . ASN A 1 167 ? 2.072 -7.518 4.354 1.00 98.56 167 ASN A O 1
ATOM 1292 N N . ASP A 1 168 ? 1.335 -9.048 5.828 1.00 98.62 168 ASP A N 1
ATOM 1293 C CA . ASP A 1 168 ? 2.001 -8.496 7.011 1.00 98.62 168 ASP A CA 1
ATOM 1294 C C . ASP A 1 168 ? 3.067 -9.430 7.591 1.00 98.62 168 ASP A C 1
ATOM 1296 O O . ASP A 1 168 ? 2.981 -10.652 7.489 1.00 98.62 168 ASP A O 1
ATOM 1300 N N . CYS A 1 169 ? 4.059 -8.838 8.260 1.00 97.50 169 CYS A N 1
ATOM 1301 C CA . CYS A 1 169 ? 5.063 -9.550 9.058 1.00 97.50 169 CYS A CA 1
ATOM 1302 C C . CYS A 1 169 ? 4.795 -9.489 10.572 1.00 97.50 169 CYS A C 1
ATOM 1304 O O . CYS A 1 169 ? 5.545 -10.073 11.352 1.00 97.50 169 CYS A O 1
ATOM 1306 N N . TRP A 1 170 ? 3.750 -8.769 10.995 1.00 96.31 170 TRP A N 1
ATOM 1307 C CA . TRP A 1 170 ? 3.372 -8.599 12.397 1.00 96.31 170 TRP A CA 1
ATOM 1308 C C . TRP A 1 170 ? 1.910 -8.115 12.531 1.00 96.31 170 TRP A C 1
ATOM 1310 O O . TRP A 1 170 ? 1.356 -7.577 11.571 1.00 96.31 170 TRP A O 1
ATOM 1320 N N . PRO A 1 171 ? 1.264 -8.255 13.703 1.00 97.19 171 PRO A N 1
ATOM 1321 C CA . PRO A 1 171 ? -0.119 -7.823 13.895 1.00 97.19 171 PRO A CA 1
ATOM 1322 C C . PRO A 1 171 ? -0.198 -6.307 14.142 1.00 97.19 171 PRO A C 1
ATOM 1324 O O . PRO A 1 171 ? 0.123 -5.819 15.232 1.00 97.19 171 PRO A O 1
ATOM 1327 N N . GLY A 1 172 ? -0.641 -5.543 13.144 1.00 97.00 172 GLY A N 1
ATOM 1328 C CA . GLY A 1 172 ? -0.819 -4.097 13.270 1.00 97.00 172 GLY A CA 1
ATOM 1329 C C . GLY A 1 172 ? -1.371 -3.427 12.009 1.00 97.00 172 GLY A C 1
ATOM 1330 O O . GLY A 1 172 ? -1.574 -4.098 10.998 1.00 97.00 172 GLY A O 1
ATOM 1331 N N . PRO A 1 173 ? -1.641 -2.110 12.065 1.00 97.94 173 PRO A N 1
ATOM 1332 C CA . PRO A 1 173 ? -2.054 -1.328 10.903 1.00 97.94 173 PRO A CA 1
ATOM 1333 C C . PRO A 1 173 ? -0.966 -1.312 9.829 1.00 97.94 173 PRO A C 1
ATOM 1335 O O . PRO A 1 173 ? 0.216 -1.121 10.127 1.00 97.94 173 PRO A O 1
ATOM 1338 N N . SER A 1 174 ? -1.371 -1.491 8.576 1.00 98.62 174 SER A N 1
ATOM 1339 C CA . SER A 1 174 ? -0.467 -1.508 7.428 1.00 98.62 174 SER A CA 1
ATOM 1340 C C . SER A 1 174 ? -1.244 -1.327 6.124 1.00 98.62 174 SER A C 1
ATOM 1342 O O . SER A 1 174 ? -2.471 -1.198 6.114 1.00 98.62 174 SER A O 1
ATOM 1344 N N . TRP A 1 175 ? -0.525 -1.348 5.005 1.00 98.75 175 TRP A N 1
ATOM 1345 C CA . TRP A 1 175 ? -1.105 -1.367 3.665 1.00 98.75 175 TRP A CA 1
ATOM 1346 C C . TRP A 1 175 ? -1.491 -2.776 3.195 1.00 98.75 175 TRP A C 1
ATOM 1348 O O . TRP A 1 175 ? -1.818 -2.962 2.029 1.00 98.75 175 TRP A O 1
ATOM 1358 N N . SER A 1 176 ? -1.405 -3.792 4.056 1.00 98.69 176 SER A N 1
ATOM 1359 C CA . SER A 1 176 ? -1.658 -5.169 3.641 1.00 98.69 176 SER A CA 1
ATOM 1360 C C . SER A 1 176 ? -3.117 -5.380 3.247 1.00 98.69 176 SER A C 1
ATOM 1362 O O . SER A 1 176 ? -4.027 -4.753 3.805 1.00 98.69 176 SER A O 1
ATOM 1364 N N . MET A 1 177 ? -3.333 -6.306 2.320 1.00 98.62 177 MET A N 1
ATOM 1365 C CA . MET A 1 177 ? -4.644 -6.870 1.995 1.00 98.62 177 MET A CA 1
ATOM 1366 C C . MET A 1 177 ? -4.895 -8.194 2.724 1.00 98.62 177 MET A C 1
ATOM 1368 O O . MET A 1 177 ? -6.044 -8.601 2.886 1.00 98.62 177 MET A O 1
ATOM 1372 N N . VAL A 1 178 ? -3.829 -8.856 3.166 1.00 98.69 178 VAL A N 1
ATOM 1373 C CA . VAL A 1 178 ? -3.825 -10.092 3.944 1.00 98.69 178 VAL A CA 1
ATOM 1374 C C . VAL A 1 178 ? -3.092 -9.816 5.251 1.00 98.69 178 VAL A C 1
ATOM 1376 O O . VAL A 1 178 ? -1.952 -9.354 5.239 1.00 98.69 178 VAL A O 1
ATOM 1379 N N . ASP A 1 179 ? -3.754 -10.054 6.378 1.00 98.44 179 ASP A N 1
ATOM 1380 C CA . ASP A 1 179 ? -3.170 -9.785 7.688 1.00 98.44 179 ASP A CA 1
ATOM 1381 C C . ASP A 1 179 ? -2.089 -10.808 8.086 1.00 98.44 179 ASP A C 1
ATOM 1383 O O . ASP A 1 179 ? -1.769 -11.740 7.345 1.00 98.44 179 ASP A O 1
ATOM 1387 N N . TYR A 1 180 ? -1.508 -10.617 9.270 1.00 98.44 180 TYR A N 1
ATOM 1388 C CA . TYR A 1 180 ? -0.399 -11.426 9.776 1.00 98.44 180 TYR A CA 1
ATOM 1389 C C . TYR A 1 180 ? -0.708 -12.926 9.893 1.00 98.44 180 TYR A C 1
ATOM 1391 O O . TYR A 1 180 ? 0.192 -13.746 9.728 1.00 98.44 180 TYR A O 1
ATOM 1399 N N . GLU A 1 181 ? -1.962 -13.296 10.160 1.00 98.38 181 GLU A N 1
ATOM 1400 C CA . GLU A 1 181 ? -2.382 -14.698 10.274 1.00 98.38 181 GLU A CA 1
ATOM 1401 C C . GLU A 1 181 ? -2.956 -15.246 8.956 1.00 98.38 181 GLU A C 1
ATOM 1403 O O . GLU A 1 181 ? -3.431 -16.380 8.904 1.00 98.38 181 GLU A O 1
ATOM 1408 N N . GLY A 1 182 ? -2.879 -14.478 7.865 1.00 98.00 182 GLY A N 1
ATOM 1409 C CA . GLY A 1 182 ? -3.342 -14.907 6.549 1.00 98.00 182 GLY A CA 1
ATOM 1410 C C . GLY A 1 182 ? -4.814 -14.597 6.273 1.00 98.00 182 GLY A C 1
ATOM 1411 O O . GLY A 1 182 ? -5.346 -15.041 5.251 1.00 98.00 182 GLY A O 1
ATOM 1412 N N . HIS A 1 183 ? -5.494 -13.832 7.132 1.00 98.25 183 HIS A N 1
ATOM 1413 C CA . HIS A 1 183 ? -6.889 -13.478 6.892 1.00 98.25 183 HIS A CA 1
ATOM 1414 C C . HIS A 1 183 ? -6.999 -12.356 5.865 1.00 98.25 183 HIS A C 1
ATOM 1416 O O . HIS A 1 183 ? -6.280 -11.356 5.895 1.00 98.25 183 HIS A O 1
ATOM 1422 N N . TRP A 1 184 ? -7.949 -12.504 4.948 1.00 98.50 184 TRP A N 1
ATOM 1423 C CA . TRP A 1 184 ? -8.216 -11.488 3.941 1.00 98.50 184 TRP A CA 1
ATOM 1424 C C . TRP A 1 184 ? -8.935 -10.294 4.560 1.00 98.50 184 TRP A C 1
ATOM 1426 O O . TRP A 1 184 ? -10.041 -10.434 5.086 1.00 98.50 184 TRP A O 1
ATOM 1436 N N . LYS A 1 185 ? -8.369 -9.102 4.381 1.00 98.69 185 LYS A N 1
ATOM 1437 C CA . LYS A 1 185 ? -9.103 -7.848 4.542 1.00 98.69 185 LYS A CA 1
ATOM 1438 C C . LYS A 1 185 ? -10.074 -7.657 3.363 1.00 98.69 185 LYS A C 1
ATOM 1440 O O . LYS A 1 185 ? -9.855 -8.220 2.283 1.00 98.69 185 LYS A O 1
ATOM 1445 N N . PRO A 1 186 ? -11.117 -6.816 3.505 1.00 98.69 186 PRO A N 1
ATOM 1446 C CA . PRO A 1 186 ? -12.010 -6.444 2.402 1.00 98.69 186 PRO A CA 1
ATOM 1447 C C . PRO A 1 186 ? -11.276 -5.997 1.129 1.00 98.69 186 PRO A C 1
ATOM 1449 O O . PRO A 1 186 ? -11.699 -6.340 0.024 1.00 98.69 186 PRO A O 1
ATOM 1452 N N . ALA A 1 187 ? -10.134 -5.321 1.285 1.00 98.62 187 ALA A N 1
ATOM 1453 C CA . ALA A 1 187 ? -9.272 -4.895 0.190 1.00 98.62 187 ALA A CA 1
ATOM 1454 C C . ALA A 1 187 ? -8.842 -6.046 -0.740 1.00 98.62 187 ALA A C 1
ATOM 1456 O O . ALA A 1 187 ? -8.900 -5.883 -1.954 1.00 98.62 187 ALA A O 1
ATOM 1457 N N . MET A 1 188 ? -8.523 -7.236 -0.212 1.00 98.50 188 MET A N 1
ATOM 1458 C CA . MET A 1 188 ? -8.132 -8.390 -1.039 1.00 98.50 188 MET A CA 1
ATOM 1459 C C . MET A 1 188 ? -9.246 -8.811 -2.006 1.00 98.50 188 MET A C 1
ATOM 1461 O O . MET A 1 188 ? -8.998 -9.178 -3.154 1.00 98.50 188 MET A O 1
ATOM 1465 N N . ARG A 1 189 ? -10.505 -8.739 -1.553 1.00 98.31 189 ARG A N 1
ATOM 1466 C CA . ARG A 1 189 ? -11.665 -9.059 -2.397 1.00 98.31 189 ARG A CA 1
ATOM 1467 C C . ARG A 1 189 ? -11.880 -7.998 -3.471 1.00 98.31 189 ARG A C 1
ATOM 1469 O O . ARG A 1 189 ? -12.152 -8.368 -4.607 1.00 98.31 189 ARG A O 1
ATOM 1476 N N . ALA A 1 190 ? -11.741 -6.720 -3.115 1.00 98.56 190 ALA A N 1
ATOM 1477 C CA . ALA A 1 190 ? -11.876 -5.607 -4.052 1.00 98.56 190 ALA A CA 1
ATOM 1478 C C . ALA A 1 190 ? -10.802 -5.650 -5.148 1.00 98.56 190 ALA A C 1
ATOM 1480 O O . ALA A 1 190 ? -11.126 -5.521 -6.323 1.00 98.56 190 ALA A O 1
ATOM 1481 N N . VAL A 1 191 ? -9.550 -5.930 -4.779 1.00 98.44 191 VAL A N 1
ATOM 1482 C CA . VAL A 1 191 ? -8.443 -6.089 -5.731 1.00 98.44 191 VAL A CA 1
ATOM 1483 C C . VAL A 1 191 ? -8.658 -7.281 -6.657 1.00 98.44 191 VAL A C 1
ATOM 1485 O O . VAL A 1 191 ? -8.490 -7.155 -7.865 1.00 98.44 191 VAL A O 1
ATOM 1488 N N . ARG A 1 192 ? -9.105 -8.425 -6.123 1.00 98.25 192 ARG A N 1
ATOM 1489 C CA . ARG A 1 192 ? -9.440 -9.591 -6.952 1.00 98.25 192 ARG A CA 1
ATOM 1490 C C . ARG A 1 192 ? -10.531 -9.284 -7.978 1.00 98.25 192 ARG A C 1
ATOM 1492 O O . ARG A 1 192 ? -10.481 -9.839 -9.066 1.00 98.25 192 ARG A O 1
ATOM 1499 N N . GLU A 1 193 ? -11.521 -8.471 -7.621 1.00 98.31 193 GLU A N 1
ATOM 1500 C CA . GLU A 1 193 ? -12.577 -8.06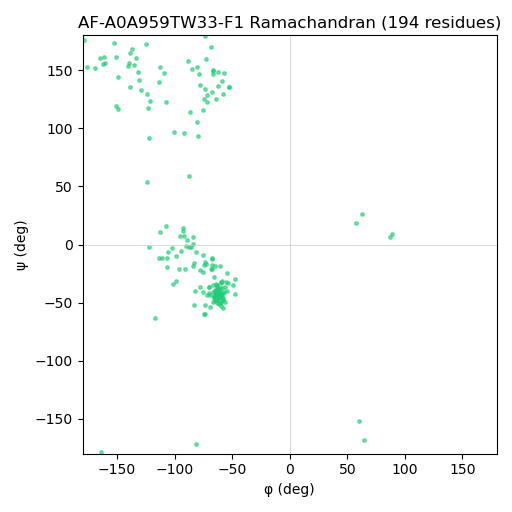6 -8.553 1.00 98.31 193 GLU A CA 1
ATOM 1501 C C . GLU A 1 193 ? -12.058 -7.080 -9.601 1.00 98.31 193 GLU A C 1
ATOM 1503 O O . GLU A 1 193 ? -12.349 -7.245 -10.776 1.00 98.31 193 GLU A O 1
ATOM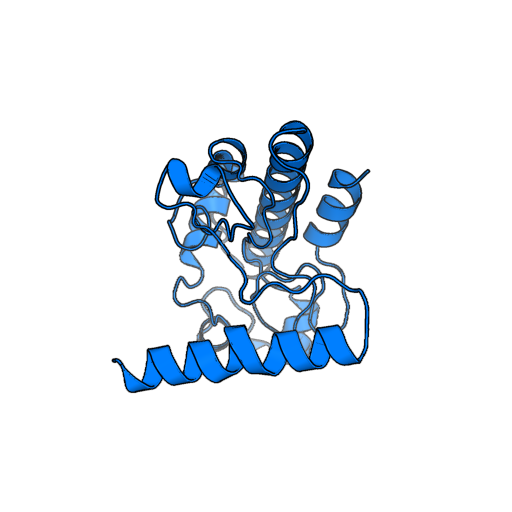 1508 N N . ALA A 1 194 ? -11.252 -6.097 -9.194 1.00 97.81 194 ALA A N 1
ATOM 1509 C CA . ALA A 1 194 ? -10.726 -5.072 -10.093 1.00 97.81 194 ALA A CA 1
ATOM 1510 C C . ALA A 1 194 ? -9.730 -5.608 -11.141 1.00 97.81 194 ALA A C 1
ATOM 1512 O O . ALA A 1 194 ? -9.526 -4.959 -12.160 1.00 97.81 194 ALA A O 1
ATOM 1513 N N . TYR A 1 195 ? -9.111 -6.769 -10.897 1.00 96.50 195 TYR A N 1
ATOM 1514 C CA . TYR A 1 195 ? -8.223 -7.449 -11.851 1.00 96.50 195 TYR A CA 1
ATOM 1515 C C . TYR A 1 195 ? -8.924 -8.428 -12.808 1.00 96.50 195 TYR A C 1
ATOM 1517 O O . TYR A 1 195 ? -8.234 -9.128 -13.551 1.00 96.50 195 TYR A O 1
ATOM 1525 N N . ARG A 1 196 ? -10.255 -8.538 -12.769 1.00 91.88 196 ARG A N 1
ATOM 1526 C CA . ARG A 1 196 ? -11.019 -9.363 -13.719 1.00 91.88 196 ARG A CA 1
ATOM 1527 C C . ARG A 1 196 ? -11.240 -8.639 -15.036 1.00 91.88 196 ARG A C 1
ATOM 1529 O O . ARG A 1 196 ? -11.209 -9.352 -16.062 1.00 91.88 196 ARG A O 1
#

Mean predicted aligned error: 3.68 Å

Foldseek 3Di:
DVVVVVVLCVPQVPDVVVVDVVPDPDDHDSDPAPAEQPDLVRLQDGEYAPACVPPVVDPLLCLLPRHHAAHAEDFAKAADDPVLVVVPDDPVQQWPPRPVQQVQQPPPSGCVSLQVLLCVPVVDDDPTSNSSRVSSLVSRLVSLLSNLLSQVVPPPRYDYDDYPDDEDCDRHMGRHQAYNVRDGGSNVVSNVVSVD